Protein AF-A0A5B9DBB2-F1 (afdb_monomer)

Nearest PDB structures (foldseek):
  8r5s-assembly1_B  TM=2.580E-01  e=1.298E+00  unidentified
  8qah-assembly1_A  TM=2.477E-01  e=9.489E+00  synthetic construct

Organism: NCBI:txid2594042

Solvent-accessible surface area (backbone atoms only — not comparable to full-atom values): 16851 Å² total; per-residue (Å²): 109,70,65,61,52,50,50,52,51,53,53,53,50,48,51,51,50,50,54,49,49,52,50,55,48,53,51,49,51,51,52,50,51,51,55,54,51,55,55,67,68,40,93,81,56,64,90,74,71,50,67,62,62,57,51,52,52,48,53,48,53,51,53,53,51,48,38,65,73,68,65,52,65,70,76,62,54,51,54,64,51,48,55,47,56,49,52,55,55,48,58,72,64,38,80,48,81,89,50,39,64,64,53,53,52,51,53,50,53,52,52,52,52,52,51,52,50,54,52,49,50,53,54,46,52,65,72,38,67,91,45,73,65,34,58,54,48,50,41,50,51,43,45,52,52,24,51,50,42,44,52,52,43,52,53,51,48,52,52,52,53,52,54,28,71,78,31,74,75,48,40,71,40,47,52,46,28,47,51,11,49,50,45,40,31,52,49,52,36,56,47,49,43,52,51,43,52,49,51,51,44,67,73,71,43,90,66,72,85,51,67,65,58,54,53,51,52,53,50,52,54,44,51,53,52,54,47,44,50,53,13,51,50,28,33,49,54,18,51,52,55,57,66,68,53,71,76,68,80,72,65,60,83,72,54,69,78,72,60,75,72,74,80,69,74,84,65,79,81,71,77,42,62,37,92,86,76,64,44,81,37,61,83,87,52,65,44,38,93,84,78,64,52,69,56,83,127

InterPro domains:
  IPR059113 Putative zinc-ribbon domain 3 [PF13248] (263-286)

Structure (mmCIF, N/CA/C/O backbone):
data_AF-A0A5B9DBB2-F1
#
_entry.id   AF-A0A5B9DBB2-F1
#
loop_
_atom_site.group_PDB
_atom_site.id
_atom_site.type_symbol
_atom_site.label_atom_id
_atom_site.label_alt_id
_atom_site.label_comp_id
_atom_site.label_asym_id
_atom_site.label_entity_id
_atom_site.label_seq_id
_atom_site.pdbx_PDB_ins_code
_atom_site.Cartn_x
_atom_site.Cartn_y
_atom_site.Cartn_z
_atom_site.occupancy
_atom_site.B_iso_or_equiv
_atom_site.auth_seq_id
_atom_site.auth_comp_id
_atom_site.auth_asym_id
_atom_site.auth_atom_id
_atom_site.pdbx_PDB_model_num
ATOM 1 N N . MET A 1 1 ? 6.952 8.597 -37.633 1.00 82.56 1 MET A N 1
ATOM 2 C CA . MET A 1 1 ? 6.359 9.885 -37.183 1.00 82.56 1 MET A CA 1
ATOM 3 C C . MET A 1 1 ? 5.153 9.699 -36.257 1.00 82.56 1 MET A C 1
ATOM 5 O O . MET A 1 1 ? 5.164 10.276 -35.180 1.00 82.56 1 MET A O 1
ATOM 9 N N . ILE A 1 2 ? 4.134 8.896 -36.609 1.00 88.00 2 ILE A N 1
ATOM 10 C CA . ILE A 1 2 ? 2.956 8.684 -35.734 1.00 88.00 2 ILE A CA 1
ATOM 11 C C . ILE A 1 2 ? 3.342 8.031 -34.393 1.00 88.00 2 ILE A C 1
ATOM 13 O O . ILE A 1 2 ? 2.949 8.546 -33.349 1.00 88.00 2 ILE A O 1
ATOM 17 N N . LEU A 1 3 ? 4.151 6.962 -34.400 1.00 76.12 3 LEU A N 1
ATOM 18 C CA . LEU A 1 3 ? 4.578 6.303 -33.156 1.00 76.12 3 LEU A CA 1
ATOM 19 C C . LEU A 1 3 ? 5.442 7.203 -32.266 1.00 76.12 3 LEU A C 1
ATOM 21 O O . LEU A 1 3 ? 5.226 7.254 -31.061 1.00 76.12 3 LEU A O 1
ATOM 25 N N . GLN A 1 4 ? 6.350 7.981 -32.854 1.00 83.31 4 GLN A N 1
ATOM 26 C CA . GLN A 1 4 ? 7.162 8.950 -32.114 1.00 83.31 4 GLN A CA 1
ATOM 27 C C . GLN A 1 4 ? 6.299 10.008 -31.406 1.00 83.31 4 GLN A C 1
ATOM 29 O O . GLN A 1 4 ? 6.540 10.332 -30.245 1.00 83.31 4 GLN A O 1
ATOM 34 N N . ASN A 1 5 ? 5.248 10.504 -32.066 1.00 87.12 5 ASN A N 1
ATOM 35 C CA . ASN A 1 5 ? 4.297 11.419 -31.434 1.00 87.12 5 ASN A CA 1
ATOM 36 C C . ASN A 1 5 ? 3.512 10.729 -30.311 1.00 87.12 5 ASN A C 1
ATOM 38 O O . ASN A 1 5 ? 3.336 11.313 -29.244 1.00 87.12 5 ASN A O 1
ATOM 42 N N . LEU A 1 6 ? 3.080 9.481 -30.518 1.00 81.06 6 LEU A N 1
ATOM 43 C CA . LEU A 1 6 ? 2.386 8.698 -29.494 1.00 81.06 6 LEU A CA 1
ATOM 44 C C . LEU A 1 6 ? 3.272 8.463 -28.262 1.00 81.06 6 LEU A C 1
ATOM 46 O O . LEU A 1 6 ? 2.805 8.611 -27.136 1.00 81.06 6 LEU A O 1
ATOM 50 N N . TYR A 1 7 ? 4.556 8.171 -28.468 1.00 77.88 7 TYR A N 1
ATOM 51 C CA . TYR A 1 7 ? 5.547 8.024 -27.405 1.00 77.88 7 TYR A CA 1
ATOM 52 C C . TYR A 1 7 ? 5.685 9.303 -26.571 1.00 77.88 7 TYR A C 1
ATOM 54 O O . TYR A 1 7 ? 5.595 9.255 -25.343 1.00 77.88 7 TYR A O 1
ATOM 62 N N . ILE A 1 8 ? 5.846 10.458 -27.227 1.00 82.94 8 ILE A N 1
ATOM 63 C CA . ILE A 1 8 ? 5.948 11.752 -26.536 1.00 82.94 8 ILE A CA 1
ATOM 64 C C . ILE A 1 8 ? 4.678 12.008 -25.718 1.00 82.94 8 ILE A C 1
ATOM 66 O O . ILE A 1 8 ? 4.768 12.375 -24.547 1.00 82.94 8 ILE A O 1
ATOM 70 N N . ILE A 1 9 ? 3.501 11.751 -26.296 1.00 85.94 9 ILE A N 1
ATOM 71 C CA . ILE A 1 9 ? 2.215 11.907 -25.606 1.00 85.94 9 ILE A CA 1
ATOM 72 C C . ILE A 1 9 ? 2.138 10.997 -24.374 1.00 85.94 9 ILE A C 1
ATOM 74 O O . ILE A 1 9 ? 1.779 11.471 -23.299 1.00 85.94 9 ILE A O 1
ATOM 78 N N . MET A 1 10 ? 2.504 9.718 -24.495 1.00 76.69 10 MET A N 1
ATOM 79 C CA . MET A 1 10 ? 2.474 8.766 -23.379 1.00 76.69 10 MET A CA 1
ATOM 80 C C . MET A 1 10 ? 3.465 9.136 -22.273 1.00 76.69 10 MET A C 1
ATOM 82 O O . MET A 1 10 ? 3.131 9.028 -21.094 1.00 76.69 10 MET A O 1
ATOM 86 N N . SER A 1 11 ? 4.655 9.616 -22.635 1.00 77.62 11 SER A N 1
ATOM 87 C CA . SER A 1 11 ? 5.661 10.090 -21.681 1.00 77.62 11 SER A CA 1
ATOM 88 C C . SER A 1 11 ? 5.165 11.312 -20.897 1.00 77.62 11 SER A C 1
ATOM 90 O O . SER A 1 11 ? 5.182 11.312 -19.664 1.00 77.62 11 SER A O 1
ATOM 92 N N . VAL A 1 12 ? 4.622 12.315 -21.598 1.00 81.56 12 VAL A N 1
ATOM 93 C CA . VAL A 1 12 ? 4.035 13.515 -20.978 1.00 81.56 12 VAL A CA 1
ATOM 94 C C . VAL A 1 12 ? 2.834 13.153 -20.103 1.00 81.56 12 VAL A C 1
ATOM 96 O O . VAL A 1 12 ? 2.709 13.662 -18.990 1.00 81.56 12 VAL A O 1
ATOM 99 N N . LEU A 1 13 ? 1.969 12.247 -20.564 1.00 82.19 13 LEU A N 1
ATOM 100 C CA . LEU A 1 13 ? 0.811 11.783 -19.803 1.00 82.19 13 LEU A CA 1
ATOM 101 C C . LEU A 1 13 ? 1.235 11.046 -18.527 1.00 82.19 13 LEU A C 1
ATOM 103 O O . LEU A 1 13 ? 0.671 11.290 -17.462 1.00 82.19 13 LEU A O 1
ATOM 107 N N . ASN A 1 14 ? 2.248 10.183 -18.611 1.00 75.19 14 ASN A N 1
ATOM 108 C CA . ASN A 1 14 ? 2.795 9.482 -17.454 1.00 75.19 14 ASN A CA 1
ATOM 109 C C . ASN A 1 14 ? 3.375 10.466 -16.426 1.00 75.19 14 ASN A C 1
ATOM 111 O O . ASN A 1 14 ? 3.066 10.363 -15.239 1.00 75.19 14 ASN A O 1
ATOM 115 N N . LEU A 1 15 ? 4.137 11.469 -16.877 1.00 78.38 15 LEU A N 1
ATOM 116 C CA . LEU A 1 15 ? 4.652 12.530 -16.010 1.00 78.38 15 LEU A CA 1
ATOM 117 C C . LEU A 1 15 ? 3.515 13.323 -15.345 1.00 78.38 15 LEU A C 1
ATOM 119 O O . LEU A 1 15 ? 3.540 13.553 -14.136 1.00 78.38 15 LEU A O 1
ATOM 123 N N . ALA A 1 16 ? 2.485 13.701 -16.105 1.00 78.44 16 ALA A N 1
ATOM 124 C CA . ALA A 1 16 ? 1.327 14.417 -15.574 1.00 78.44 16 ALA A CA 1
ATOM 125 C C . ALA A 1 16 ? 0.586 13.600 -14.500 1.00 78.44 16 ALA A C 1
ATOM 127 O O . ALA A 1 16 ? 0.198 14.139 -13.463 1.00 78.44 16 ALA A O 1
ATOM 128 N N . ILE A 1 17 ? 0.435 12.289 -14.710 1.00 75.75 17 ILE A N 1
ATOM 129 C CA . ILE A 1 17 ? -0.175 11.366 -13.744 1.00 75.75 17 ILE A CA 1
ATOM 130 C C . ILE A 1 17 ? 0.674 11.244 -12.478 1.00 75.75 17 ILE A C 1
ATOM 132 O O . ILE A 1 17 ? 0.121 11.231 -11.379 1.00 75.75 17 ILE A O 1
ATOM 136 N N . GLN A 1 18 ? 2.000 11.192 -12.606 1.00 74.19 18 GLN A N 1
ATOM 137 C CA . GLN A 1 18 ? 2.906 11.183 -11.455 1.00 74.19 18 GLN A CA 1
ATOM 138 C C . GLN A 1 18 ? 2.782 12.468 -10.633 1.00 74.19 18 GLN A C 1
ATOM 140 O O . GLN A 1 18 ? 2.600 12.399 -9.418 1.00 74.19 18 GLN A O 1
ATOM 145 N N . ILE A 1 19 ? 2.792 13.631 -11.290 1.00 77.75 19 ILE A N 1
ATOM 146 C CA . ILE A 1 19 ? 2.599 14.931 -10.631 1.00 77.75 19 ILE A CA 1
ATOM 147 C C . ILE A 1 19 ? 1.243 14.973 -9.917 1.00 77.75 19 ILE A C 1
ATOM 149 O O . ILE A 1 19 ? 1.164 15.383 -8.758 1.00 77.75 19 ILE A O 1
ATOM 153 N N . LEU A 1 20 ? 0.177 14.500 -10.567 1.00 80.19 20 LEU A N 1
ATOM 154 C CA . LEU A 1 20 ? -1.150 14.431 -9.961 1.00 80.19 20 LEU A CA 1
ATOM 155 C C . LEU A 1 20 ? -1.173 13.496 -8.745 1.00 80.19 20 LEU A C 1
ATOM 157 O O . LEU A 1 20 ? -1.744 13.854 -7.717 1.00 80.19 20 LEU A O 1
ATOM 161 N N . ALA A 1 21 ? -0.541 12.324 -8.828 1.00 75.31 21 ALA A N 1
ATOM 162 C CA . ALA A 1 21 ? -0.452 11.386 -7.714 1.00 75.31 21 ALA A CA 1
ATOM 163 C C . ALA A 1 21 ? 0.280 12.006 -6.514 1.00 75.31 21 ALA A C 1
ATOM 165 O O . ALA A 1 21 ? -0.210 11.901 -5.389 1.00 75.31 21 ALA A O 1
ATOM 166 N N . ILE A 1 22 ? 1.395 12.709 -6.754 1.00 76.06 22 ILE A N 1
ATOM 167 C CA . ILE A 1 22 ? 2.138 13.459 -5.727 1.00 76.06 22 ILE A CA 1
ATOM 168 C C . ILE A 1 22 ? 1.249 14.522 -5.091 1.00 76.06 22 ILE A C 1
ATOM 170 O O . ILE A 1 22 ? 1.205 14.639 -3.868 1.00 76.06 22 ILE A O 1
ATOM 174 N N . LEU A 1 23 ? 0.518 15.282 -5.905 1.00 81.38 23 LEU A N 1
ATOM 175 C CA . LEU A 1 23 ? -0.348 16.348 -5.422 1.00 81.38 23 LEU A CA 1
ATOM 176 C C . LEU A 1 23 ? -1.493 15.800 -4.561 1.00 81.38 23 LEU A C 1
ATOM 178 O O . LEU A 1 23 ? -1.715 16.284 -3.454 1.00 81.38 23 LEU A O 1
ATOM 182 N N . VAL A 1 24 ? -2.195 14.767 -5.039 1.00 78.38 24 VAL A N 1
ATOM 183 C CA . VAL A 1 24 ? -3.288 14.103 -4.306 1.00 78.38 24 VAL A CA 1
ATOM 184 C C . VAL A 1 24 ? -2.787 13.581 -2.968 1.00 78.38 24 VAL A C 1
ATOM 186 O O . VAL A 1 24 ? -3.418 13.777 -1.931 1.00 78.38 24 VAL A O 1
ATOM 189 N N . LEU A 1 25 ? -1.627 12.943 -2.983 1.00 75.88 25 LEU A N 1
ATOM 190 C CA . LEU A 1 25 ? -0.986 12.417 -1.798 1.00 75.88 25 LEU A CA 1
ATOM 191 C C . LEU A 1 25 ? -0.608 13.520 -0.808 1.00 75.88 25 LEU A C 1
ATOM 193 O O . LEU A 1 25 ? -0.927 13.413 0.373 1.00 75.88 25 LEU A O 1
ATOM 197 N N . PHE A 1 26 ? 0.031 14.588 -1.282 1.00 78.12 26 PHE A N 1
ATOM 198 C CA . PHE A 1 26 ? 0.398 15.744 -0.470 1.00 78.12 26 PHE A CA 1
ATOM 199 C C . PHE A 1 26 ? -0.831 16.376 0.194 1.00 78.12 26 PHE A C 1
ATOM 201 O O . PHE A 1 26 ? -0.830 16.626 1.400 1.00 78.12 26 PHE A O 1
ATOM 208 N N . ILE A 1 27 ? -1.923 16.534 -0.559 1.00 82.00 27 ILE A N 1
ATOM 209 C CA . ILE A 1 27 ? -3.210 17.001 -0.032 1.00 82.00 27 ILE A CA 1
ATOM 210 C C . ILE A 1 27 ? -3.735 16.041 1.042 1.00 82.00 27 ILE A C 1
ATOM 212 O O . ILE A 1 27 ? -4.142 16.492 2.112 1.00 82.00 27 ILE A O 1
ATOM 216 N N . LEU A 1 28 ? -3.698 14.724 0.805 1.00 78.75 28 LEU A N 1
ATOM 217 C CA . LEU A 1 28 ? -4.128 13.726 1.789 1.00 78.75 28 LEU A CA 1
ATOM 218 C C . LEU A 1 28 ? -3.317 13.812 3.083 1.00 78.75 28 LEU A C 1
ATOM 220 O O . LEU A 1 28 ? -3.897 13.742 4.162 1.00 78.75 28 LEU A O 1
ATOM 224 N N . ILE A 1 29 ? -2.003 14.001 2.990 1.00 76.12 29 ILE A N 1
ATOM 225 C CA . ILE A 1 29 ? -1.112 14.147 4.147 1.00 76.12 29 ILE A CA 1
ATOM 226 C C . ILE A 1 29 ? -1.461 15.399 4.944 1.00 76.12 29 ILE A C 1
ATOM 228 O O . ILE A 1 29 ? -1.578 15.325 6.166 1.00 76.12 29 ILE A O 1
ATOM 232 N N . ILE A 1 30 ? -1.661 16.533 4.266 1.00 79.00 30 ILE A N 1
ATOM 233 C CA . ILE A 1 30 ? -2.059 17.788 4.912 1.00 79.00 30 ILE A CA 1
ATOM 234 C C . ILE A 1 30 ? -3.402 17.615 5.616 1.00 79.00 30 ILE A C 1
ATOM 236 O O . ILE A 1 30 ? -3.512 17.932 6.799 1.00 79.00 30 ILE A O 1
ATOM 240 N N . LEU A 1 31 ? -4.409 17.074 4.925 1.00 81.69 31 LEU A N 1
ATOM 241 C CA . LEU A 1 31 ? -5.730 16.826 5.504 1.00 81.69 31 LEU A CA 1
ATOM 242 C C . LEU A 1 31 ? -5.628 15.927 6.737 1.00 81.69 31 LEU A C 1
ATOM 244 O O . LEU A 1 31 ? -6.225 16.213 7.773 1.00 81.69 31 LEU A O 1
ATOM 248 N N . LEU A 1 32 ? -4.826 14.870 6.651 1.00 74.75 32 LEU A N 1
ATOM 249 C CA . LEU A 1 32 ? -4.640 13.933 7.746 1.00 74.75 32 LEU A CA 1
ATOM 250 C C . LEU A 1 32 ? -3.902 14.577 8.927 1.00 74.75 32 LEU A C 1
ATOM 252 O O . LEU A 1 32 ? -4.292 14.368 10.077 1.00 74.75 32 LEU A O 1
ATOM 256 N N . GLY A 1 33 ? -2.904 15.420 8.659 1.00 75.56 33 GLY A N 1
ATOM 257 C CA . GLY A 1 33 ? -2.221 16.240 9.658 1.00 7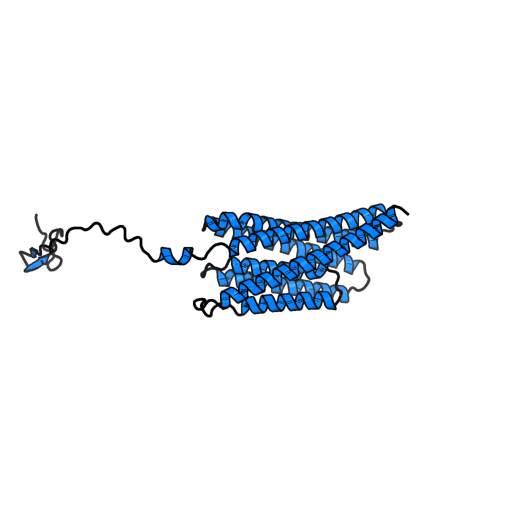5.56 33 GLY A CA 1
ATOM 258 C C . GLY A 1 33 ? -3.164 17.225 10.353 1.00 75.56 33 GLY A C 1
ATOM 259 O O . GLY A 1 33 ? -3.173 17.292 11.581 1.00 75.56 33 GLY A O 1
ATOM 260 N N . ILE A 1 34 ? -4.018 17.925 9.598 1.00 78.81 34 ILE A N 1
ATOM 261 C CA . ILE A 1 34 ? -5.023 18.857 10.136 1.00 78.81 34 ILE A CA 1
ATOM 262 C C . ILE A 1 34 ? -6.011 18.119 11.040 1.00 78.81 34 ILE A C 1
ATOM 264 O O . ILE A 1 34 ? -6.228 18.545 12.173 1.00 78.81 34 ILE A O 1
ATOM 268 N N . VAL A 1 35 ? -6.571 16.993 10.588 1.00 75.44 35 VAL A N 1
ATOM 269 C CA . VAL A 1 35 ? -7.515 16.199 11.396 1.00 75.44 35 VAL A CA 1
ATOM 270 C C . VAL A 1 35 ? -6.850 15.688 12.677 1.00 75.44 35 VAL A C 1
ATOM 272 O O . VAL A 1 35 ? -7.451 15.696 13.753 1.00 75.44 35 VAL A O 1
ATOM 275 N N . THR A 1 36 ? -5.588 15.272 12.577 1.00 70.38 36 THR A N 1
ATOM 276 C CA . THR A 1 36 ? -4.793 14.811 13.722 1.00 70.38 36 THR A CA 1
ATOM 277 C C . THR A 1 36 ? -4.558 15.940 14.731 1.00 70.38 36 THR A C 1
ATOM 279 O O . THR A 1 36 ? -4.723 15.740 15.935 1.00 70.38 36 THR A O 1
ATOM 282 N N . LEU A 1 37 ? -4.233 17.145 14.254 1.00 74.69 37 LEU A N 1
ATOM 283 C CA . LEU A 1 37 ? -4.054 18.335 15.088 1.00 74.69 37 LEU A CA 1
ATOM 284 C C . LEU A 1 37 ? -5.364 18.793 15.737 1.00 74.69 37 LEU A C 1
ATOM 286 O O . LEU A 1 37 ? -5.367 19.112 16.925 1.00 74.69 37 LEU A O 1
ATOM 290 N N . GLN A 1 38 ? -6.477 18.774 15.000 1.00 78.69 38 GLN A N 1
ATOM 291 C CA . GLN A 1 38 ? -7.795 19.137 15.527 1.00 78.69 38 GLN A CA 1
ATOM 292 C C . GLN A 1 38 ? -8.200 18.247 16.706 1.00 78.69 38 GLN A C 1
ATOM 294 O O . GLN A 1 38 ? -8.625 18.764 17.735 1.00 78.69 38 GLN A O 1
ATOM 299 N N . LYS A 1 39 ? -7.977 16.928 16.619 1.00 68.50 39 LYS A N 1
ATOM 300 C CA . LYS A 1 39 ? -8.247 16.009 17.741 1.00 68.50 39 LYS A CA 1
ATOM 301 C C . LYS A 1 39 ? -7.411 16.310 18.984 1.00 68.50 39 LYS A C 1
ATOM 303 O O . LYS A 1 39 ? -7.886 16.126 20.099 1.00 68.50 39 LYS A O 1
ATOM 308 N N . LYS A 1 40 ? -6.174 16.784 18.814 1.00 69.69 40 LYS A N 1
ATOM 309 C CA . LYS A 1 40 ? -5.299 17.153 19.937 1.00 69.69 40 LYS A CA 1
ATOM 310 C C . LYS A 1 40 ? -5.770 18.419 20.664 1.00 69.69 40 LYS A C 1
ATOM 312 O O . LYS A 1 40 ? -5.451 18.586 21.837 1.00 69.69 40 LYS A O 1
ATOM 317 N N . LEU A 1 41 ? -6.510 19.296 19.984 1.00 74.19 41 LEU A N 1
ATOM 318 C CA . LEU A 1 41 ? -7.049 20.531 20.560 1.00 74.19 41 LEU A CA 1
ATOM 319 C C . LEU A 1 41 ? -8.311 20.300 21.408 1.00 74.19 41 LEU A C 1
ATOM 321 O O . LEU A 1 41 ? -8.733 21.212 22.117 1.00 74.19 41 LEU A O 1
ATOM 325 N N . GLU A 1 42 ? -8.906 19.103 21.385 1.00 76.88 42 GLU A N 1
ATOM 326 C CA . GLU A 1 42 ? -10.045 18.795 22.248 1.00 76.88 42 GLU A CA 1
ATOM 327 C C . GLU A 1 42 ? -9.598 18.658 23.720 1.00 76.88 42 GLU A C 1
ATOM 329 O O . GLU A 1 42 ? -8.767 17.801 24.037 1.00 76.88 42 GLU A O 1
ATOM 334 N N . PRO A 1 43 ? -10.177 19.437 24.657 1.00 71.94 43 PRO A N 1
ATOM 335 C CA . PRO A 1 43 ? -9.692 19.558 26.040 1.00 71.94 43 PRO A CA 1
ATOM 336 C C . PRO A 1 43 ? -9.788 18.267 26.871 1.00 71.94 43 PRO A C 1
ATOM 338 O O . PRO A 1 43 ? -9.197 18.180 27.944 1.00 71.94 43 PRO A O 1
ATOM 341 N N . ASN A 1 44 ? -10.503 17.253 26.377 1.00 66.94 44 ASN A N 1
ATOM 342 C CA . ASN A 1 44 ? -10.668 15.952 27.030 1.00 66.94 44 ASN A CA 1
ATOM 343 C C . ASN A 1 44 ? -9.821 14.833 26.403 1.00 66.94 44 ASN A C 1
ATOM 345 O O . ASN A 1 44 ? -9.892 13.688 26.857 1.00 66.94 44 ASN A O 1
ATOM 349 N N . CYS A 1 45 ? -9.036 15.119 25.362 1.00 59.56 45 CYS A N 1
ATOM 350 C CA . CYS A 1 45 ? -8.195 14.108 24.742 1.00 59.56 45 CYS A CA 1
ATOM 351 C C . CYS A 1 45 ? -6.947 13.893 25.616 1.00 59.56 45 CYS A C 1
ATOM 353 O O . CYS A 1 45 ? -6.093 14.767 25.752 1.00 59.56 45 CYS A O 1
ATOM 355 N N . SER A 1 46 ? -6.869 12.730 26.272 1.00 53.94 46 SER A N 1
ATOM 356 C CA . SER A 1 46 ? -5.777 12.356 27.181 1.00 53.94 46 SER A CA 1
ATOM 357 C C . SER A 1 46 ? -4.395 12.566 26.548 1.00 53.94 46 SER A C 1
ATOM 359 O O . SER A 1 46 ? -4.216 12.277 25.364 1.00 53.94 46 SER A O 1
ATOM 361 N N . LYS A 1 47 ? -3.410 12.963 27.369 1.00 56.94 47 LYS A N 1
ATOM 362 C CA . LYS A 1 47 ? -1.992 13.227 27.025 1.00 56.94 47 LYS A CA 1
ATOM 363 C C . LYS A 1 47 ? -1.259 12.107 26.257 1.00 56.94 47 LYS A C 1
ATOM 365 O O . LYS A 1 47 ? -0.149 12.329 25.788 1.00 56.94 47 LYS A O 1
ATOM 370 N N . ASP A 1 48 ? -1.882 10.947 26.077 1.00 56.81 48 ASP A N 1
ATOM 371 C CA . ASP A 1 48 ? -1.325 9.770 25.404 1.00 56.81 48 ASP A CA 1
ATOM 372 C C . ASP A 1 48 ? -1.482 9.791 23.875 1.00 56.81 48 ASP A C 1
ATOM 374 O O . ASP A 1 48 ? -1.220 8.777 23.213 1.00 56.81 48 ASP A O 1
ATOM 378 N N . PHE A 1 49 ? -1.919 10.916 23.291 1.00 57.81 49 PHE A N 1
ATOM 379 C CA . PHE A 1 49 ? -1.817 11.103 21.846 1.00 57.81 49 PHE A CA 1
ATOM 380 C C . PHE A 1 49 ? -0.334 11.067 21.472 1.00 57.81 49 PHE A C 1
ATOM 382 O O . PHE A 1 49 ? 0.436 11.978 21.781 1.00 57.81 49 PHE A O 1
ATOM 389 N N . SER A 1 50 ? 0.079 9.925 20.928 1.00 63.06 50 SER A N 1
ATOM 390 C CA . SER A 1 50 ? 1.462 9.494 20.996 1.00 63.06 50 SER A CA 1
ATOM 391 C C . SER A 1 50 ? 2.323 10.371 20.108 1.00 63.06 50 SER A C 1
ATOM 393 O O . SER A 1 50 ? 2.059 10.503 18.919 1.00 63.06 50 SER A O 1
ATOM 395 N N . ILE A 1 51 ? 3.408 10.887 20.682 1.00 71.00 51 ILE A N 1
ATOM 396 C CA . ILE A 1 51 ? 4.580 11.439 19.985 1.00 71.00 51 ILE A CA 1
ATOM 397 C C . ILE A 1 51 ? 4.901 10.646 18.698 1.00 71.00 51 ILE A C 1
ATOM 399 O O . ILE A 1 51 ? 5.288 11.227 17.691 1.00 71.00 51 ILE A O 1
ATOM 403 N N . PHE A 1 52 ? 4.632 9.339 18.704 1.00 65.75 52 PHE A N 1
ATOM 404 C CA . PHE A 1 52 ? 4.653 8.437 17.556 1.00 65.75 52 PHE A CA 1
ATOM 405 C C . PHE A 1 52 ? 3.944 8.943 16.283 1.00 65.75 52 PHE A C 1
ATOM 407 O O . PHE A 1 52 ? 4.552 8.900 15.219 1.00 65.75 52 PHE A O 1
ATOM 414 N N . SER A 1 53 ? 2.710 9.461 16.351 1.00 69.12 53 SER A N 1
ATOM 415 C CA . SER A 1 53 ? 1.983 9.929 15.155 1.00 69.12 53 SER A CA 1
ATOM 416 C C . SER A 1 53 ? 2.668 11.149 14.538 1.00 69.12 53 SER A C 1
ATOM 418 O O . SER A 1 53 ? 2.743 11.286 13.320 1.00 69.12 53 SER A O 1
ATOM 420 N N . ILE A 1 54 ? 3.207 12.025 15.394 1.00 72.12 54 ILE A N 1
ATOM 421 C CA . ILE A 1 54 ? 3.947 13.222 14.980 1.00 72.12 54 ILE A CA 1
ATOM 422 C C . ILE A 1 54 ? 5.283 12.822 14.352 1.00 72.12 54 ILE A C 1
ATOM 424 O O . ILE A 1 54 ? 5.626 13.344 13.296 1.00 72.12 54 ILE A O 1
ATOM 428 N N . ILE A 1 55 ? 6.009 11.876 14.958 1.00 75.62 55 ILE A N 1
ATOM 429 C CA . ILE A 1 55 ? 7.259 11.341 14.399 1.00 75.62 55 ILE A CA 1
ATOM 430 C C . ILE A 1 55 ? 6.997 10.705 13.034 1.00 75.62 55 ILE A C 1
ATOM 432 O O . ILE A 1 55 ? 7.706 11.019 12.085 1.00 75.62 55 ILE A O 1
ATOM 436 N N . ASN A 1 56 ? 5.956 9.878 12.900 1.00 69.81 56 ASN A N 1
ATOM 437 C CA . ASN A 1 56 ? 5.609 9.273 11.616 1.00 69.81 56 ASN A CA 1
ATOM 438 C C . ASN A 1 56 ? 5.281 10.341 10.572 1.00 69.81 56 ASN A C 1
ATOM 440 O O . ASN A 1 56 ? 5.823 10.292 9.475 1.00 69.81 56 ASN A O 1
ATOM 444 N N . LEU A 1 57 ? 4.461 11.340 10.906 1.00 71.75 57 LEU A N 1
ATOM 445 C CA . LEU A 1 57 ? 4.141 12.430 9.982 1.00 71.75 57 LEU A CA 1
ATOM 446 C C . LEU A 1 57 ? 5.390 13.238 9.584 1.00 71.75 57 LEU A C 1
ATOM 448 O O . LEU A 1 57 ? 5.544 13.594 8.418 1.00 71.75 57 LEU A O 1
ATOM 452 N N . ALA A 1 58 ? 6.308 13.487 10.520 1.00 75.81 58 ALA A N 1
ATOM 453 C CA . ALA A 1 58 ? 7.572 14.162 10.239 1.00 75.81 58 ALA A CA 1
ATOM 454 C C . ALA A 1 58 ? 8.479 13.320 9.326 1.00 75.81 58 ALA A C 1
ATOM 456 O O . ALA A 1 58 ? 8.984 13.833 8.330 1.00 75.81 58 ALA A O 1
ATOM 457 N N . CYS A 1 59 ? 8.624 12.020 9.601 1.00 71.75 59 CYS A N 1
ATOM 458 C CA . CYS A 1 59 ? 9.326 11.085 8.722 1.00 71.75 59 CYS A CA 1
ATOM 459 C C . CYS A 1 59 ? 8.694 11.036 7.326 1.00 71.75 59 CYS A C 1
ATOM 461 O O . CYS A 1 59 ? 9.431 10.943 6.341 1.00 71.75 59 CYS A O 1
ATOM 463 N N . LEU A 1 60 ? 7.361 11.155 7.222 1.00 71.25 60 LEU A N 1
ATOM 464 C CA . LEU A 1 60 ? 6.671 11.263 5.936 1.00 71.25 60 LEU A CA 1
ATOM 465 C C . LEU A 1 60 ? 7.182 12.463 5.159 1.00 71.25 60 LEU A C 1
ATOM 467 O O . LEU A 1 60 ? 7.590 12.338 4.008 1.00 71.25 60 LEU A O 1
ATOM 471 N N . MET A 1 61 ? 7.122 13.625 5.805 1.00 73.62 61 MET A N 1
ATOM 472 C CA . MET A 1 61 ? 7.447 14.887 5.171 1.00 73.62 61 MET A CA 1
ATOM 473 C C . MET A 1 61 ? 8.903 14.909 4.733 1.00 73.62 61 MET A C 1
ATOM 475 O O . MET A 1 61 ? 9.185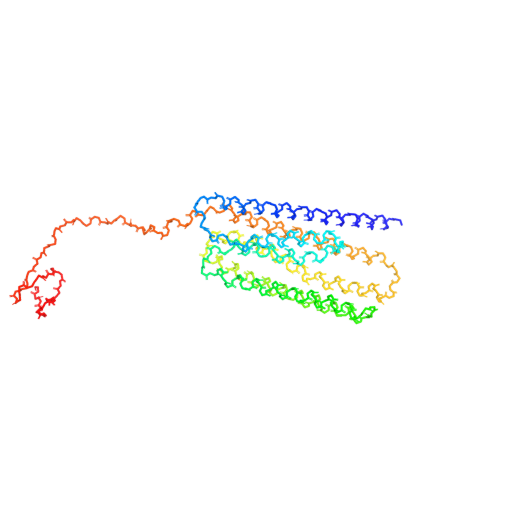 15.289 3.603 1.00 73.62 61 MET A O 1
ATOM 479 N N . ILE A 1 62 ? 9.810 14.420 5.581 1.00 75.94 62 ILE A N 1
ATOM 480 C CA . ILE A 1 62 ? 11.233 14.297 5.261 1.00 75.94 62 ILE A CA 1
ATOM 481 C C . ILE A 1 62 ? 11.440 13.357 4.070 1.00 75.94 62 ILE A C 1
ATOM 483 O O . ILE A 1 62 ? 12.153 13.717 3.142 1.00 75.94 62 ILE A O 1
ATOM 487 N N . SER A 1 63 ? 10.784 12.193 4.045 1.00 69.75 63 SER A N 1
ATOM 488 C CA . SER A 1 63 ? 10.908 11.245 2.926 1.00 69.75 63 SER A CA 1
ATOM 489 C C . SER A 1 63 ? 10.386 11.838 1.614 1.00 69.75 63 SER A C 1
ATOM 491 O O . SER A 1 63 ? 10.994 11.640 0.564 1.00 69.75 63 SER A O 1
ATOM 493 N N . LEU A 1 64 ? 9.285 12.599 1.673 1.00 69.75 64 LEU A N 1
ATOM 494 C CA . LEU A 1 64 ? 8.734 13.315 0.520 1.00 69.75 64 LEU A CA 1
ATOM 495 C C . LEU A 1 64 ? 9.708 14.369 -0.004 1.00 69.75 64 LEU A C 1
ATOM 497 O O . LEU A 1 64 ? 9.971 14.433 -1.200 1.00 69.75 64 LEU A O 1
ATOM 501 N N . ILE A 1 65 ? 10.264 15.164 0.908 1.00 73.31 65 ILE A N 1
ATOM 502 C CA . ILE A 1 65 ? 11.240 16.207 0.602 1.00 73.31 65 ILE A CA 1
ATOM 503 C C . ILE A 1 65 ? 12.487 15.581 -0.029 1.00 73.31 65 ILE A C 1
ATOM 505 O O . ILE A 1 65 ? 12.871 15.983 -1.121 1.00 73.31 65 ILE A O 1
ATOM 509 N N . ILE A 1 66 ? 13.078 14.557 0.594 1.00 71.06 66 ILE A N 1
ATOM 510 C CA . ILE A 1 66 ? 14.270 13.873 0.069 1.00 71.06 66 ILE A CA 1
ATOM 511 C C . ILE A 1 66 ? 14.010 13.334 -1.339 1.00 71.06 66 ILE A C 1
ATOM 513 O O . ILE A 1 66 ? 14.817 13.572 -2.233 1.00 71.06 66 ILE A O 1
ATOM 517 N N . GLY A 1 67 ? 12.879 12.662 -1.566 1.00 66.50 67 GLY A N 1
ATOM 518 C CA . GLY A 1 67 ? 12.569 12.120 -2.887 1.00 66.50 67 GLY A CA 1
ATOM 519 C C . GLY A 1 67 ? 12.416 13.196 -3.969 1.00 66.50 67 GLY A C 1
ATOM 520 O O . GLY A 1 67 ? 12.894 13.003 -5.083 1.00 66.50 67 GLY A O 1
ATOM 521 N N . ILE A 1 68 ? 11.847 14.360 -3.630 1.00 68.50 68 ILE A N 1
ATOM 522 C CA . ILE A 1 68 ? 11.777 15.519 -4.536 1.00 68.50 68 ILE A CA 1
ATOM 523 C C . ILE A 1 68 ? 13.179 16.081 -4.826 1.00 68.50 68 ILE A C 1
ATOM 525 O O . ILE A 1 68 ? 13.491 16.385 -5.974 1.00 68.50 68 ILE A O 1
ATOM 529 N N . PHE A 1 69 ? 14.028 16.226 -3.804 1.00 68.94 69 PHE A N 1
ATOM 530 C CA . PHE A 1 69 ? 15.339 16.874 -3.937 1.00 68.94 69 PHE A CA 1
ATOM 531 C C . PHE A 1 69 ? 16.398 16.008 -4.622 1.00 68.94 69 PHE A C 1
ATOM 533 O O . PHE A 1 69 ? 17.237 16.540 -5.343 1.00 68.94 69 PHE A O 1
ATOM 540 N N . VAL A 1 70 ? 16.379 14.692 -4.408 1.00 68.94 70 VAL A N 1
ATOM 541 C CA . VAL A 1 70 ? 17.395 13.783 -4.967 1.00 68.94 70 VAL A CA 1
ATOM 542 C C . VAL A 1 70 ? 17.050 13.375 -6.409 1.00 68.94 70 VAL A C 1
ATOM 544 O O . VAL A 1 70 ? 17.830 12.690 -7.061 1.00 68.94 70 VAL A O 1
ATOM 547 N N . ASN A 1 71 ? 15.910 13.834 -6.945 1.00 61.00 71 ASN A N 1
ATOM 548 C CA . ASN A 1 71 ? 15.430 13.483 -8.286 1.00 61.00 71 ASN A CA 1
ATOM 549 C C . ASN A 1 71 ? 15.397 11.958 -8.506 1.00 61.00 71 ASN A C 1
ATOM 551 O O . ASN A 1 71 ? 15.590 11.462 -9.617 1.00 61.00 71 ASN A O 1
ATOM 555 N N . ILE A 1 72 ? 15.197 11.212 -7.413 1.00 59.50 72 ILE A N 1
ATOM 556 C CA . ILE A 1 72 ? 15.103 9.760 -7.451 1.00 59.50 72 ILE A CA 1
ATOM 557 C C . ILE A 1 72 ? 13.832 9.446 -8.237 1.00 59.50 72 ILE A C 1
ATOM 559 O O . ILE A 1 72 ? 12.778 10.022 -7.934 1.00 59.50 72 ILE A O 1
ATOM 563 N N . PRO A 1 73 ? 13.891 8.556 -9.242 1.00 57.00 73 PRO A N 1
ATOM 564 C CA . PRO A 1 73 ? 12.709 8.166 -9.983 1.00 57.00 73 PRO A CA 1
ATOM 565 C C . PRO A 1 73 ? 11.607 7.753 -9.004 1.00 57.00 73 PRO A C 1
ATOM 567 O O . PRO A 1 73 ? 11.811 6.951 -8.094 1.00 57.00 73 PRO A O 1
ATOM 570 N N . PHE A 1 74 ? 10.410 8.306 -9.216 1.00 53.97 74 PHE A N 1
ATOM 571 C CA . PHE A 1 74 ? 9.210 8.165 -8.379 1.00 53.97 74 PHE A CA 1
ATOM 572 C C . PHE A 1 74 ? 8.877 6.714 -7.958 1.00 53.97 74 PHE A C 1
ATOM 574 O O . PHE A 1 74 ? 8.155 6.465 -6.991 1.00 53.97 74 PHE A O 1
ATOM 581 N N . VAL A 1 75 ? 9.434 5.745 -8.686 1.00 54.47 75 VAL A N 1
ATOM 582 C CA . VAL A 1 75 ? 9.400 4.311 -8.410 1.00 54.47 75 VAL A CA 1
ATOM 583 C C . VAL A 1 75 ? 9.852 3.974 -6.982 1.00 54.47 75 VAL A C 1
ATOM 585 O O . VAL A 1 75 ? 9.186 3.159 -6.344 1.00 54.47 75 VAL A O 1
ATOM 588 N N . GLU A 1 76 ? 10.885 4.626 -6.442 1.00 56.69 76 GLU A N 1
ATOM 589 C CA . GLU A 1 76 ? 11.422 4.306 -5.106 1.00 56.69 76 GLU A CA 1
ATOM 590 C C . GLU A 1 76 ? 10.656 4.997 -3.964 1.00 56.69 76 GLU A C 1
ATOM 592 O O . GLU A 1 76 ? 10.420 4.388 -2.915 1.00 56.69 76 GLU A O 1
ATOM 597 N N . MET A 1 77 ? 10.148 6.220 -4.181 1.00 56.59 77 MET A N 1
ATOM 598 C CA . MET A 1 77 ? 9.314 6.936 -3.195 1.00 56.59 77 MET A CA 1
ATOM 599 C C . MET A 1 77 ? 8.038 6.169 -2.822 1.00 56.59 77 MET A C 1
ATOM 601 O O . MET A 1 77 ? 7.538 6.290 -1.700 1.00 56.59 77 MET A O 1
ATOM 605 N N . ASN A 1 78 ? 7.525 5.338 -3.734 1.00 61.62 78 ASN A N 1
ATOM 606 C CA . ASN A 1 78 ? 6.351 4.504 -3.489 1.00 61.62 78 ASN A CA 1
ATOM 607 C C . ASN A 1 78 ? 6.546 3.504 -2.344 1.00 61.62 78 ASN A C 1
ATOM 609 O O . ASN A 1 78 ? 5.560 3.093 -1.736 1.00 61.62 78 ASN A O 1
ATOM 613 N N . ASN A 1 79 ? 7.775 3.091 -2.020 1.00 65.62 79 ASN A N 1
ATOM 614 C CA . ASN A 1 79 ? 8.012 2.137 -0.936 1.00 65.62 79 ASN A CA 1
ATOM 615 C C . ASN A 1 79 ? 7.764 2.779 0.426 1.00 65.62 79 ASN A C 1
ATOM 617 O O . ASN A 1 79 ? 6.909 2.316 1.183 1.00 65.62 79 ASN A O 1
ATOM 621 N N . THR A 1 80 ? 8.453 3.880 0.697 1.00 64.31 80 THR A N 1
ATOM 622 C CA . THR A 1 80 ? 8.394 4.606 1.969 1.00 64.31 80 THR A CA 1
ATOM 623 C C . THR A 1 80 ? 7.004 5.177 2.215 1.00 64.31 80 THR A C 1
ATOM 625 O O . THR A 1 80 ? 6.449 5.057 3.308 1.00 64.31 80 THR A O 1
ATOM 628 N N . LEU A 1 81 ? 6.396 5.723 1.164 1.00 64.88 81 LEU A N 1
ATOM 629 C CA . LEU A 1 81 ? 5.052 6.266 1.218 1.00 64.88 81 LEU A CA 1
ATOM 630 C C . LEU A 1 81 ? 3.998 5.197 1.512 1.00 64.88 81 LEU A C 1
ATOM 632 O O . LEU A 1 81 ? 3.084 5.423 2.305 1.00 64.88 81 LEU A O 1
ATOM 636 N N . PHE A 1 82 ? 4.145 4.022 0.898 1.00 65.06 82 PHE A N 1
ATOM 637 C CA . PHE A 1 82 ? 3.249 2.898 1.111 1.00 65.06 82 PHE A CA 1
ATOM 638 C C . PHE A 1 82 ? 3.296 2.418 2.563 1.00 65.06 82 PHE A C 1
ATOM 640 O O . PHE A 1 82 ? 2.246 2.298 3.194 1.00 65.06 82 PHE A O 1
ATOM 647 N N . TYR A 1 83 ? 4.496 2.214 3.119 1.00 66.12 83 TYR A N 1
ATOM 648 C CA . TYR A 1 83 ? 4.651 1.838 4.527 1.00 66.12 83 TYR A CA 1
ATOM 649 C C . TYR A 1 83 ? 4.008 2.848 5.456 1.00 66.12 83 TYR A C 1
ATOM 651 O O . TYR A 1 83 ? 3.377 2.469 6.438 1.00 66.12 83 TYR A O 1
ATOM 659 N N . LEU A 1 84 ? 4.107 4.129 5.128 1.00 64.88 84 LEU A N 1
ATOM 660 C CA . LEU A 1 84 ? 3.590 5.149 6.008 1.00 64.88 84 LEU A CA 1
ATOM 661 C C . LEU A 1 84 ? 2.075 5.332 5.930 1.00 64.88 84 LEU A C 1
ATOM 663 O O . LEU A 1 84 ? 1.436 5.522 6.962 1.00 64.88 84 LEU A O 1
ATOM 667 N N . LEU A 1 85 ? 1.482 5.202 4.741 1.00 65.44 85 LEU A N 1
ATOM 668 C CA . LEU A 1 85 ? 0.027 5.105 4.583 1.00 65.44 85 LEU A CA 1
ATOM 669 C C . LEU A 1 85 ? -0.523 3.912 5.376 1.00 65.44 85 LEU A C 1
ATOM 671 O O . LEU A 1 85 ? -1.570 4.006 6.018 1.00 65.44 85 LEU A O 1
ATOM 675 N N . LEU A 1 86 ? 0.236 2.816 5.401 1.00 66.31 86 LEU A N 1
ATOM 676 C CA . LEU A 1 86 ? -0.052 1.634 6.199 1.00 66.31 86 LEU A CA 1
ATOM 677 C C . LEU A 1 86 ? 0.053 1.924 7.702 1.00 66.31 86 LEU A C 1
ATOM 679 O O . LEU A 1 86 ? -0.891 1.633 8.434 1.00 66.31 86 LEU A O 1
ATOM 683 N N . CYS A 1 87 ? 1.119 2.587 8.158 1.00 65.69 87 CYS A N 1
ATOM 684 C CA . CYS A 1 87 ? 1.278 3.033 9.547 1.00 65.69 87 CYS A CA 1
ATOM 685 C C . CYS A 1 87 ? 0.101 3.905 10.001 1.00 65.69 87 CYS A C 1
ATOM 687 O O . CYS A 1 87 ? -0.510 3.633 11.033 1.00 65.69 87 CYS A O 1
ATOM 689 N N . ILE A 1 88 ? -0.247 4.914 9.199 1.00 66.00 88 ILE A N 1
ATOM 690 C CA . ILE A 1 88 ? -1.340 5.856 9.461 1.00 66.00 88 ILE A CA 1
ATOM 691 C C . ILE A 1 88 ? -2.675 5.118 9.557 1.00 66.00 88 ILE A C 1
ATOM 693 O O . ILE A 1 88 ? -3.462 5.326 10.482 1.00 66.00 88 ILE A O 1
ATOM 697 N N . SER A 1 89 ? -2.932 4.215 8.616 1.00 61.81 89 SER A N 1
ATOM 698 C CA . SER A 1 89 ? -4.169 3.447 8.605 1.00 61.81 89 SER A CA 1
ATOM 699 C C . SER A 1 89 ? -4.289 2.465 9.775 1.00 61.81 89 SER A C 1
ATOM 701 O O . SER A 1 89 ? -5.382 2.256 10.305 1.00 61.81 89 SER A O 1
ATOM 703 N N . MET A 1 90 ? -3.166 1.912 10.238 1.00 62.56 90 MET A N 1
ATOM 704 C CA . MET A 1 90 ? -3.127 1.067 11.427 1.00 62.56 90 MET A CA 1
ATOM 705 C C . MET A 1 90 ? -3.314 1.866 12.710 1.00 62.56 90 MET A C 1
ATOM 707 O O . MET A 1 90 ? -3.958 1.384 13.636 1.00 62.56 90 MET A O 1
ATOM 711 N N . GLU A 1 91 ? -2.829 3.102 12.769 1.00 62.78 91 GLU A N 1
ATOM 712 C CA . GLU A 1 91 ? -3.018 3.969 13.929 1.00 62.78 91 GLU A CA 1
ATOM 713 C C . GLU A 1 91 ? -4.500 4.322 14.141 1.00 62.78 91 GLU A C 1
ATOM 715 O O . GLU A 1 91 ? -4.993 4.297 15.270 1.00 62.78 91 GLU A O 1
ATOM 720 N N . ILE A 1 92 ? -5.249 4.506 13.048 1.00 57.38 92 ILE A N 1
ATOM 721 C CA . ILE A 1 92 ? -6.714 4.664 13.069 1.00 57.38 92 ILE A CA 1
ATOM 722 C C . ILE A 1 92 ? -7.413 3.379 13.547 1.00 57.38 92 ILE A C 1
ATOM 724 O O . ILE A 1 92 ? -8.464 3.437 14.181 1.00 57.38 92 ILE A O 1
ATOM 728 N N . TYR A 1 93 ? -6.830 2.206 13.303 1.00 54.78 93 TYR A N 1
ATOM 729 C CA . TYR A 1 93 ? -7.373 0.923 13.756 1.00 54.78 93 TYR A CA 1
ATOM 730 C C . TYR A 1 93 ? -7.097 0.632 15.243 1.00 54.78 93 TYR A C 1
ATOM 732 O O . TYR A 1 93 ? -7.796 -0.160 15.879 1.00 54.78 93 TYR A O 1
ATOM 740 N N . LEU A 1 94 ? -6.097 1.294 15.831 1.00 53.38 94 LEU A N 1
ATOM 741 C CA . LEU A 1 94 ? -5.579 1.005 17.170 1.00 53.38 94 LEU A CA 1
ATOM 742 C C . LEU A 1 94 ? -6.341 1.654 18.334 1.00 53.38 94 LEU A C 1
ATOM 744 O O . LEU A 1 94 ? -5.857 1.648 19.468 1.00 53.38 94 LEU A O 1
ATOM 748 N N . PHE A 1 95 ? -7.579 2.103 18.118 1.00 57.03 95 PHE A N 1
ATOM 749 C CA . PHE A 1 95 ? -8.457 2.546 19.211 1.00 57.03 95 PHE A CA 1
ATOM 750 C C . PHE A 1 95 ? -8.828 1.427 20.207 1.00 57.03 95 PHE A C 1
ATOM 752 O O . PHE A 1 95 ? -9.414 1.704 21.255 1.00 57.03 95 PHE A O 1
ATOM 759 N N . HIS A 1 96 ? -8.435 0.172 19.958 1.00 59.53 96 HIS A N 1
ATOM 760 C CA . HIS A 1 96 ? -8.513 -0.887 20.959 1.00 59.53 96 HIS A CA 1
ATOM 761 C C . HIS A 1 96 ? -7.245 -0.929 21.840 1.00 59.53 96 HIS A C 1
ATOM 763 O O . HIS A 1 96 ? -6.205 -1.474 21.466 1.00 59.53 96 HIS A O 1
ATOM 769 N N . LYS A 1 97 ? -7.347 -0.392 23.066 1.00 65.38 97 LYS A N 1
ATOM 770 C CA . LYS A 1 97 ? -6.241 -0.218 24.038 1.00 65.38 97 LYS A CA 1
ATOM 771 C C . LYS A 1 97 ? -5.369 -1.470 24.254 1.00 65.38 97 LYS A C 1
ATOM 773 O O . LYS A 1 97 ? -4.176 -1.344 24.504 1.00 65.38 97 LYS A O 1
ATOM 778 N N . LYS A 1 98 ? -5.939 -2.678 24.138 1.00 70.50 98 LYS A N 1
ATOM 779 C CA . LYS A 1 98 ? -5.245 -3.952 24.421 1.00 70.50 98 LYS A CA 1
ATOM 780 C C . LYS A 1 98 ? -4.341 -4.452 23.280 1.00 70.50 98 LYS A C 1
ATOM 782 O O . LYS A 1 98 ? -3.471 -5.278 23.533 1.00 70.50 98 LYS A O 1
ATOM 787 N N . SER A 1 99 ? -4.521 -3.977 22.043 1.00 65.75 99 SER A N 1
ATOM 788 C CA . SER A 1 99 ? -3.733 -4.432 20.881 1.00 65.75 99 SER A CA 1
ATOM 789 C C . SER A 1 99 ? -2.689 -3.420 20.394 1.00 65.75 99 SER A C 1
ATOM 791 O O . SER A 1 99 ? -1.805 -3.811 19.633 1.00 65.75 99 SER A O 1
ATOM 793 N N . LYS A 1 100 ? -2.722 -2.168 20.880 1.00 70.00 100 LYS A N 1
ATOM 794 C CA . LYS A 1 100 ? -1.857 -1.055 20.433 1.00 70.00 100 LYS A CA 1
ATOM 795 C C . LYS A 1 100 ? -0.376 -1.424 20.302 1.00 70.00 100 LYS A C 1
ATOM 797 O O . LYS A 1 100 ? 0.227 -1.189 19.259 1.00 70.00 100 LYS A O 1
ATOM 802 N N . TRP A 1 101 ? 0.195 -2.053 21.327 1.00 72.69 101 TRP A N 1
ATOM 803 C CA . TRP A 1 101 ? 1.630 -2.343 21.348 1.00 72.69 101 TRP A CA 1
ATOM 804 C C . TRP A 1 101 ? 2.054 -3.442 20.361 1.00 72.69 101 TRP A C 1
ATOM 806 O O . TRP A 1 101 ? 3.078 -3.298 19.703 1.00 72.69 101 TRP A O 1
ATOM 816 N N . LYS A 1 102 ? 1.245 -4.498 20.182 1.00 75.81 102 LYS A N 1
ATOM 817 C CA . LYS A 1 102 ? 1.574 -5.604 19.260 1.00 75.81 102 LYS A CA 1
ATOM 818 C C . LYS A 1 102 ? 1.653 -5.134 17.809 1.00 75.81 102 LYS A C 1
ATOM 820 O O . LYS A 1 102 ? 2.546 -5.541 17.077 1.00 75.81 102 LYS A O 1
ATOM 825 N N . PHE A 1 103 ? 0.728 -4.263 17.412 1.00 71.31 103 PHE A N 1
ATOM 826 C CA . PHE A 1 103 ? 0.735 -3.678 16.074 1.00 71.31 103 PHE A CA 1
ATOM 827 C C . PHE A 1 103 ? 1.865 -2.674 15.903 1.00 71.31 103 PHE A C 1
ATOM 829 O O . PHE A 1 103 ? 2.556 -2.735 14.899 1.00 71.31 103 PHE A O 1
ATOM 836 N N . SER A 1 104 ? 2.092 -1.797 16.887 1.00 72.19 104 SER A N 1
ATOM 837 C CA . SER A 1 104 ? 3.215 -0.857 16.829 1.00 72.19 104 SER A CA 1
ATOM 838 C C . SER A 1 104 ? 4.540 -1.594 16.646 1.00 72.19 104 SER A C 1
ATOM 840 O O . SER A 1 104 ? 5.321 -1.217 15.783 1.00 72.19 104 SER A O 1
ATOM 842 N N . LEU A 1 105 ? 4.762 -2.671 17.407 1.00 79.00 105 LEU A N 1
ATOM 843 C CA . LEU A 1 105 ? 5.956 -3.502 17.291 1.00 79.00 105 LEU A CA 1
ATOM 844 C C . LEU A 1 105 ? 6.073 -4.131 15.896 1.00 79.00 105 LEU A C 1
ATOM 846 O O . LEU A 1 105 ? 7.132 -4.044 15.283 1.00 79.00 105 LEU A O 1
ATOM 850 N N . LEU A 1 106 ? 4.990 -4.725 15.379 1.00 75.69 106 LEU A N 1
ATOM 851 C CA . LEU A 1 106 ? 4.976 -5.323 14.042 1.00 75.69 106 LEU A CA 1
ATOM 852 C C . LEU A 1 106 ? 5.316 -4.286 12.965 1.00 75.69 106 LEU A C 1
ATOM 854 O O . LEU A 1 106 ? 6.175 -4.534 12.127 1.00 75.69 106 LEU A O 1
ATOM 858 N N . THR A 1 107 ? 4.690 -3.113 13.014 1.00 71.25 107 THR A N 1
ATOM 859 C CA . THR A 1 107 ? 4.935 -2.026 12.064 1.00 71.25 107 THR A CA 1
ATOM 860 C C . THR A 1 107 ? 6.378 -1.532 12.129 1.00 71.25 107 THR A C 1
ATOM 862 O O . THR A 1 107 ? 7.002 -1.346 11.088 1.00 71.25 107 THR A O 1
ATOM 865 N N . THR A 1 108 ? 6.940 -1.371 13.331 1.00 74.88 108 THR A N 1
ATOM 866 C CA . THR A 1 108 ? 8.350 -0.997 13.508 1.00 74.88 108 THR A CA 1
ATOM 867 C C . THR A 1 108 ? 9.288 -2.056 12.934 1.00 74.88 108 THR A C 1
ATOM 869 O O . THR A 1 108 ? 10.201 -1.704 12.196 1.00 74.88 108 THR A O 1
ATOM 872 N N . ILE A 1 109 ? 9.045 -3.344 13.204 1.00 78.69 109 ILE A N 1
ATOM 873 C CA . ILE A 1 109 ? 9.852 -4.445 12.656 1.00 78.69 109 ILE A CA 1
ATOM 874 C C . ILE A 1 109 ? 9.816 -4.430 11.124 1.00 78.69 109 ILE A C 1
ATOM 876 O O . ILE A 1 109 ? 10.863 -4.525 10.489 1.00 78.69 109 ILE A O 1
ATOM 880 N N . LEU A 1 110 ? 8.632 -4.266 10.529 1.00 72.19 110 LEU A N 1
ATOM 881 C CA . LEU A 1 110 ? 8.472 -4.214 9.075 1.00 72.19 110 LEU A CA 1
ATOM 882 C C . LEU A 1 110 ? 9.190 -3.009 8.455 1.00 72.19 110 LEU A C 1
ATOM 884 O O . LEU A 1 110 ? 9.842 -3.151 7.422 1.00 72.19 110 LEU A O 1
ATOM 888 N N . LEU A 1 111 ? 9.112 -1.842 9.099 1.00 71.81 111 LEU A N 1
ATOM 889 C CA . LEU A 1 111 ? 9.804 -0.637 8.648 1.00 71.81 111 LEU A CA 1
ATOM 890 C C . LEU A 1 111 ? 11.327 -0.811 8.719 1.00 71.81 111 LEU A C 1
ATOM 892 O O . LEU A 1 111 ? 12.018 -0.521 7.746 1.00 71.81 111 LEU A O 1
ATOM 896 N N . CYS A 1 112 ? 11.848 -1.356 9.822 1.00 76.12 112 CYS A N 1
ATOM 897 C CA . CYS A 1 112 ? 13.267 -1.688 9.949 1.00 76.12 112 CYS A CA 1
ATOM 898 C C . CYS A 1 112 ? 13.713 -2.682 8.872 1.00 76.12 112 CYS A C 1
ATOM 900 O O . CYS A 1 112 ? 14.739 -2.465 8.235 1.00 76.12 112 CYS A O 1
ATOM 902 N N . PHE A 1 113 ? 12.933 -3.738 8.624 1.00 77.19 113 PHE A N 1
ATOM 903 C CA . PHE A 1 113 ? 13.256 -4.733 7.604 1.00 77.19 113 PHE A CA 1
ATOM 904 C C . PHE A 1 113 ? 13.292 -4.124 6.197 1.00 77.19 113 PHE A C 1
ATOM 906 O O . PHE A 1 113 ? 14.212 -4.390 5.429 1.00 77.19 113 PHE A O 1
ATOM 913 N N . SER A 1 114 ? 12.340 -3.242 5.879 1.00 72.69 114 SER A N 1
ATOM 914 C CA . SER A 1 114 ? 12.338 -2.531 4.600 1.00 72.69 114 SER A CA 1
ATOM 915 C C . SER A 1 114 ? 13.545 -1.611 4.432 1.00 72.69 114 SER A C 1
ATOM 917 O O . SER A 1 114 ? 14.066 -1.513 3.325 1.00 72.69 114 SER A O 1
ATOM 919 N N . ILE A 1 115 ? 13.975 -0.926 5.496 1.00 74.44 115 ILE A N 1
ATOM 920 C CA . ILE A 1 115 ? 15.170 -0.072 5.463 1.00 74.44 115 ILE A CA 1
ATOM 921 C C . ILE A 1 115 ? 16.417 -0.928 5.227 1.00 74.44 115 ILE A C 1
ATOM 923 O O . ILE A 1 115 ? 17.254 -0.566 4.408 1.00 74.44 115 ILE A O 1
ATOM 927 N N . ILE A 1 116 ? 16.524 -2.080 5.896 1.00 79.81 116 ILE A N 1
ATOM 928 C CA . ILE A 1 116 ? 17.653 -3.004 5.726 1.00 79.81 116 ILE A CA 1
ATOM 929 C C . ILE A 1 116 ? 17.737 -3.508 4.284 1.00 79.81 116 ILE A C 1
ATOM 931 O O . ILE A 1 116 ? 18.823 -3.495 3.709 1.00 79.81 116 ILE A O 1
ATOM 935 N N . ILE A 1 117 ? 16.610 -3.915 3.688 1.00 75.75 117 ILE A N 1
ATOM 936 C CA . ILE A 1 117 ? 16.572 -4.329 2.278 1.00 75.75 117 ILE A CA 1
ATOM 937 C C . ILE A 1 117 ? 17.056 -3.197 1.377 1.00 75.75 117 ILE A C 1
ATOM 939 O O . ILE A 1 117 ? 17.921 -3.425 0.544 1.00 75.75 117 ILE A O 1
ATOM 943 N N . TRP A 1 118 ? 16.536 -1.983 1.566 1.00 77.25 118 TRP A N 1
ATOM 944 C CA . TRP A 1 118 ? 16.906 -0.834 0.738 1.00 77.25 118 TRP A CA 1
ATOM 945 C C . TRP A 1 118 ? 18.397 -0.487 0.850 1.00 77.25 118 TRP A C 1
ATOM 947 O O . TRP A 1 118 ? 19.058 -0.259 -0.157 1.00 77.25 118 TRP A O 1
ATOM 957 N N . ILE A 1 119 ? 18.960 -0.520 2.062 1.00 76.81 119 ILE A N 1
ATOM 958 C CA . ILE A 1 119 ? 20.402 -0.325 2.272 1.00 76.81 119 ILE A CA 1
ATOM 959 C C . ILE A 1 119 ? 21.203 -1.434 1.581 1.00 76.81 119 ILE A C 1
ATOM 961 O O . ILE A 1 119 ? 22.232 -1.159 0.971 1.00 76.81 119 ILE A O 1
ATOM 965 N N . THR A 1 120 ? 20.735 -2.679 1.673 1.00 80.00 120 THR A N 1
ATOM 966 C CA . THR A 1 120 ? 21.400 -3.832 1.056 1.00 80.00 120 THR A CA 1
ATOM 967 C C . THR A 1 120 ? 21.397 -3.706 -0.464 1.00 80.00 120 THR A C 1
ATOM 969 O O . THR A 1 120 ? 22.428 -3.947 -1.080 1.00 80.00 120 THR A O 1
ATOM 972 N N . ASP A 1 121 ? 20.283 -3.270 -1.051 1.00 75.25 121 ASP A N 1
ATOM 973 C CA . ASP A 1 121 ? 20.155 -3.007 -2.485 1.00 75.25 121 ASP A CA 1
ATOM 974 C C . ASP A 1 121 ? 21.153 -1.936 -2.950 1.00 75.25 121 ASP A C 1
ATOM 976 O O . ASP A 1 121 ? 21.948 -2.181 -3.852 1.00 75.25 121 ASP A O 1
ATOM 980 N N . ILE A 1 122 ? 21.227 -0.796 -2.249 1.00 77.38 122 ILE A N 1
ATOM 981 C CA . ILE A 1 122 ? 22.195 0.274 -2.552 1.00 77.38 122 ILE A CA 1
ATOM 982 C C . ILE A 1 122 ? 23.638 -0.223 -2.478 1.00 77.38 122 ILE A C 1
ATOM 984 O O . ILE A 1 122 ? 24.436 0.047 -3.377 1.00 77.38 122 ILE A O 1
ATOM 988 N N . ILE A 1 123 ? 23.991 -0.929 -1.400 1.00 81.44 123 ILE A N 1
ATOM 989 C CA . ILE A 1 123 ? 25.344 -1.464 -1.212 1.00 81.44 123 ILE A CA 1
ATOM 990 C C . ILE A 1 123 ? 25.690 -2.411 -2.358 1.00 81.44 123 ILE A C 1
ATOM 992 O O . ILE A 1 123 ? 26.801 -2.384 -2.879 1.00 81.44 123 ILE A O 1
ATOM 996 N N . LEU A 1 124 ? 24.737 -3.239 -2.762 1.00 77.88 124 LEU A N 1
ATOM 997 C CA . LEU A 1 124 ? 24.960 -4.265 -3.757 1.00 77.88 124 LEU A CA 1
ATOM 998 C C . LEU A 1 124 ? 25.060 -3.689 -5.177 1.00 77.88 124 LEU A C 1
ATOM 1000 O O . LEU A 1 124 ? 25.954 -4.089 -5.921 1.00 77.88 124 LEU A O 1
ATOM 1004 N N . ILE A 1 125 ? 24.236 -2.689 -5.509 1.00 75.06 125 ILE A N 1
ATOM 1005 C CA . ILE A 1 125 ? 24.364 -1.888 -6.738 1.00 75.06 125 ILE A CA 1
ATOM 1006 C C . ILE A 1 125 ? 25.748 -1.231 -6.806 1.00 75.06 125 ILE A C 1
ATOM 1008 O O . ILE A 1 125 ? 26.376 -1.219 -7.862 1.00 75.06 125 ILE A O 1
ATOM 1012 N N . PHE A 1 126 ? 26.244 -0.711 -5.680 1.00 79.88 126 PHE A N 1
ATOM 1013 C CA . PHE A 1 126 ? 27.553 -0.063 -5.623 1.00 79.88 126 PHE A CA 1
ATOM 1014 C C . PHE A 1 126 ? 28.719 -1.051 -5.789 1.00 79.88 126 PHE A C 1
ATOM 1016 O O . PHE A 1 126 ? 29.719 -0.716 -6.419 1.00 79.88 126 PHE A O 1
ATOM 1023 N N . ILE A 1 127 ? 28.607 -2.264 -5.235 1.00 82.06 127 ILE A N 1
ATOM 1024 C CA . ILE A 1 127 ? 29.666 -3.285 -5.297 1.00 82.06 127 ILE A CA 1
ATOM 1025 C C . ILE A 1 127 ? 29.783 -3.907 -6.695 1.00 82.06 127 ILE A C 1
ATOM 1027 O O . ILE A 1 127 ? 30.894 -4.176 -7.142 1.00 82.06 127 ILE A O 1
ATOM 1031 N N . LEU A 1 128 ? 28.664 -4.143 -7.381 1.00 82.44 128 LEU A N 1
ATOM 1032 C CA . LEU A 1 128 ? 28.611 -4.940 -8.618 1.00 82.44 128 LEU A CA 1
ATOM 1033 C C . LEU A 1 128 ? 28.531 -4.095 -9.891 1.00 82.44 128 LEU A C 1
ATOM 1035 O O . LEU A 1 128 ? 27.959 -4.514 -10.897 1.00 82.44 128 LEU A O 1
ATOM 1039 N N . TRP A 1 129 ? 29.033 -2.867 -9.824 1.0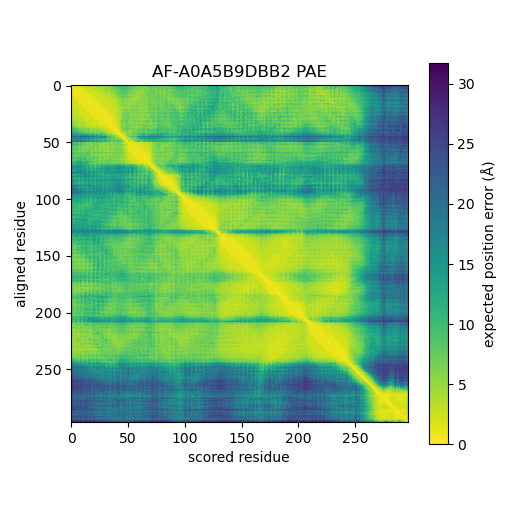0 79.69 129 TRP A N 1
ATOM 1040 C CA . TRP A 1 129 ? 28.777 -1.844 -10.827 1.00 79.69 129 TRP A CA 1
ATOM 1041 C C . TRP A 1 129 ? 29.128 -2.307 -12.253 1.00 79.69 129 TRP A C 1
ATOM 1043 O O . TRP A 1 129 ? 30.296 -2.434 -12.604 1.00 79.69 129 TRP A O 1
ATOM 1053 N N . GLY A 1 130 ? 28.097 -2.477 -13.092 1.00 68.94 130 GLY A N 1
ATOM 1054 C CA . GLY A 1 130 ? 28.226 -2.604 -14.549 1.00 68.94 130 GLY A CA 1
ATOM 1055 C C . GLY A 1 130 ? 27.999 -3.999 -15.134 1.00 68.94 130 GLY A C 1
ATOM 1056 O O . GLY A 1 130 ? 27.884 -4.106 -16.353 1.00 68.94 130 GLY A O 1
ATOM 1057 N N . ASP A 1 131 ? 27.861 -5.038 -14.309 1.00 77.81 131 ASP A N 1
ATOM 1058 C CA . ASP A 1 131 ? 27.753 -6.417 -14.800 1.00 77.81 131 ASP A CA 1
ATOM 1059 C C . ASP A 1 131 ? 26.313 -6.952 -14.798 1.00 77.81 131 ASP A C 1
ATOM 1061 O O . ASP A 1 131 ? 25.460 -6.503 -14.027 1.00 77.81 131 ASP A O 1
ATOM 1065 N N . ILE A 1 132 ? 26.058 -7.981 -15.622 1.00 82.19 132 ILE A N 1
ATOM 1066 C CA . ILE A 1 132 ? 24.810 -8.782 -15.651 1.00 82.19 132 ILE A CA 1
ATOM 1067 C C . ILE A 1 132 ? 24.384 -9.206 -14.242 1.00 82.19 132 ILE A C 1
ATOM 1069 O O . ILE A 1 132 ? 23.194 -9.244 -13.919 1.00 82.19 132 ILE A O 1
ATOM 1073 N N . GLU A 1 133 ? 25.364 -9.486 -13.388 1.00 83.75 133 GLU A N 1
ATOM 1074 C CA . GLU A 1 133 ? 25.163 -9.885 -12.000 1.00 83.75 133 GLU A CA 1
ATOM 1075 C C . GLU A 1 133 ? 24.389 -8.829 -11.198 1.00 83.75 133 GLU A C 1
ATOM 1077 O O . GLU A 1 133 ? 23.498 -9.186 -10.425 1.00 83.75 133 GLU A O 1
ATOM 1082 N N . SER A 1 134 ? 24.640 -7.536 -11.438 1.00 80.50 134 SER A N 1
ATOM 1083 C CA . SER A 1 134 ? 23.927 -6.448 -10.757 1.00 80.50 134 SER A CA 1
ATOM 1084 C C . SER A 1 134 ? 22.432 -6.438 -11.088 1.00 80.50 134 SER A C 1
ATOM 1086 O O . SER A 1 134 ? 21.598 -6.311 -10.189 1.00 80.50 134 SER A O 1
ATOM 1088 N N . PHE A 1 135 ? 22.070 -6.671 -12.354 1.00 80.44 135 PHE A N 1
ATOM 1089 C CA . PHE A 1 135 ? 20.673 -6.753 -12.780 1.00 80.44 135 PHE A CA 1
ATOM 1090 C C . PHE A 1 135 ? 19.974 -7.995 -12.233 1.00 80.44 135 PHE A C 1
ATOM 1092 O O . PHE A 1 135 ? 18.832 -7.905 -11.779 1.00 80.44 135 PHE A O 1
ATOM 1099 N N . ILE A 1 136 ? 20.649 -9.150 -12.251 1.00 83.19 136 ILE A N 1
ATOM 1100 C CA . ILE A 1 136 ? 20.099 -10.390 -11.690 1.00 83.19 136 ILE A CA 1
ATOM 1101 C C . ILE A 1 136 ? 19.803 -10.198 -10.207 1.00 83.19 136 ILE A C 1
ATOM 1103 O O . ILE A 1 136 ? 18.727 -10.574 -9.738 1.00 83.19 136 ILE A O 1
ATOM 1107 N N . ILE A 1 137 ? 20.726 -9.596 -9.462 1.00 83.12 137 ILE A N 1
ATOM 1108 C CA . ILE A 1 137 ? 20.518 -9.437 -8.031 1.00 83.12 137 ILE A CA 1
ATOM 1109 C C . ILE A 1 137 ? 19.462 -8.374 -7.737 1.00 83.12 137 ILE A C 1
ATOM 1111 O O . ILE A 1 137 ? 18.613 -8.626 -6.885 1.00 83.12 137 ILE A O 1
ATOM 1115 N N . SER A 1 138 ? 19.421 -7.265 -8.478 1.00 80.88 138 SER A N 1
ATOM 1116 C CA . SER A 1 138 ? 18.320 -6.297 -8.380 1.00 80.88 138 SER A CA 1
ATOM 1117 C C . SER A 1 138 ? 16.960 -6.975 -8.614 1.00 80.88 138 SER A C 1
ATOM 1119 O O . SER A 1 138 ? 16.042 -6.821 -7.809 1.00 80.88 138 SER A O 1
ATOM 1121 N N . ALA A 1 139 ? 16.849 -7.854 -9.620 1.00 82.88 139 ALA A N 1
ATOM 1122 C CA . ALA A 1 139 ? 15.637 -8.641 -9.854 1.00 82.88 139 ALA A CA 1
ATOM 1123 C C . ALA A 1 139 ? 15.289 -9.574 -8.682 1.00 82.88 139 ALA A C 1
ATOM 1125 O O . ALA A 1 139 ? 14.123 -9.674 -8.294 1.00 82.88 139 ALA A O 1
ATOM 1126 N N . ILE A 1 140 ? 16.282 -10.244 -8.088 1.00 84.81 140 ILE A N 1
ATOM 1127 C CA . ILE A 1 140 ? 16.080 -11.092 -6.904 1.00 84.81 140 ILE A CA 1
ATOM 1128 C C . ILE A 1 140 ? 15.588 -10.254 -5.717 1.00 84.81 140 ILE A C 1
ATOM 1130 O O . ILE A 1 140 ? 14.631 -10.650 -5.044 1.00 84.81 140 ILE A O 1
ATOM 1134 N N . VAL A 1 141 ? 16.206 -9.096 -5.468 1.00 82.12 141 VAL A N 1
ATOM 1135 C CA . VAL A 1 141 ? 15.817 -8.169 -4.398 1.00 82.12 141 VAL A CA 1
ATOM 1136 C C . VAL A 1 141 ? 14.390 -7.672 -4.614 1.00 82.12 141 VAL A C 1
ATOM 1138 O O . VAL A 1 141 ? 13.588 -7.703 -3.676 1.00 82.12 141 VAL A O 1
ATOM 1141 N N . ASP A 1 142 ? 14.023 -7.304 -5.841 1.00 81.50 142 ASP A N 1
ATOM 1142 C CA . ASP A 1 142 ? 12.671 -6.867 -6.191 1.00 81.50 142 ASP A CA 1
ATOM 1143 C C . ASP A 1 142 ? 11.626 -7.965 -5.970 1.00 81.50 142 ASP A C 1
ATOM 1145 O O . ASP A 1 142 ? 10.558 -7.702 -5.406 1.00 81.50 142 ASP A O 1
ATOM 1149 N N . ILE A 1 143 ? 11.921 -9.209 -6.360 1.00 85.06 143 ILE A N 1
ATOM 1150 C CA . ILE A 1 143 ? 11.035 -10.364 -6.150 1.00 85.06 143 ILE A CA 1
ATOM 1151 C C . ILE A 1 143 ? 10.868 -10.656 -4.654 1.00 85.06 143 ILE A C 1
ATOM 1153 O O . ILE A 1 143 ? 9.745 -10.861 -4.175 1.00 85.06 143 ILE A O 1
ATOM 1157 N N . LEU A 1 144 ? 11.964 -10.650 -3.891 1.00 84.06 144 LEU A N 1
ATOM 1158 C CA . LEU A 1 144 ? 11.934 -10.895 -2.451 1.00 84.06 144 LEU A CA 1
ATOM 1159 C C . LEU A 1 144 ? 11.115 -9.813 -1.738 1.00 84.06 144 LEU A C 1
ATOM 1161 O O . LEU A 1 144 ? 10.199 -10.115 -0.968 1.00 84.06 144 LEU A O 1
ATOM 1165 N N . THR A 1 145 ? 11.381 -8.553 -2.072 1.00 81.62 145 THR A N 1
ATOM 1166 C CA . THR A 1 145 ? 10.657 -7.382 -1.572 1.00 81.62 145 THR A CA 1
ATOM 1167 C C . THR A 1 145 ? 9.167 -7.472 -1.899 1.00 81.62 145 THR A C 1
ATOM 1169 O O . THR A 1 145 ? 8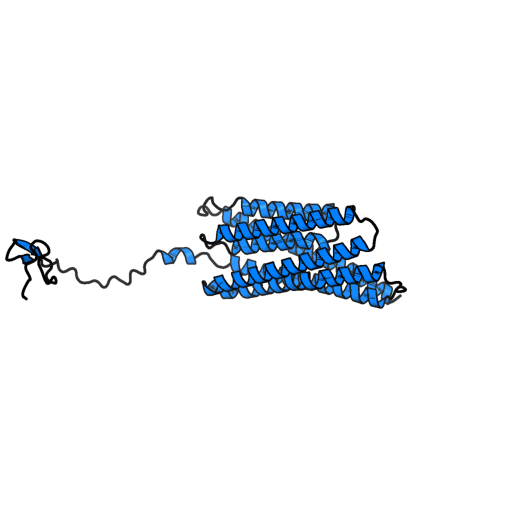.312 -7.282 -1.031 1.00 81.62 145 THR A O 1
ATOM 1172 N N . SER A 1 146 ? 8.837 -7.842 -3.135 1.00 84.88 146 SER A N 1
ATOM 1173 C CA . SER A 1 146 ? 7.465 -8.041 -3.610 1.00 84.88 146 SER A CA 1
ATOM 1174 C C . SER A 1 146 ? 6.737 -9.151 -2.848 1.00 84.88 146 SER A C 1
ATOM 1176 O O . SER A 1 146 ? 5.557 -9.004 -2.512 1.00 84.88 146 SER A O 1
ATOM 1178 N N . THR A 1 147 ? 7.437 -10.234 -2.509 1.00 84.38 147 THR A N 1
ATOM 1179 C CA . THR A 1 147 ? 6.894 -11.346 -1.715 1.00 84.38 147 THR A CA 1
ATOM 1180 C C . THR A 1 147 ? 6.589 -10.902 -0.285 1.00 84.38 147 THR A C 1
ATOM 1182 O O . THR A 1 147 ? 5.513 -11.182 0.246 1.00 84.38 147 THR A O 1
ATOM 1185 N N . ILE A 1 148 ? 7.493 -10.134 0.326 1.00 82.12 148 ILE A N 1
ATOM 1186 C CA . ILE A 1 148 ? 7.296 -9.567 1.665 1.00 82.12 148 ILE A CA 1
ATOM 1187 C C . ILE A 1 148 ? 6.079 -8.641 1.688 1.00 82.12 148 ILE A C 1
ATOM 1189 O O . ILE A 1 148 ? 5.244 -8.749 2.585 1.00 82.12 148 ILE A O 1
ATOM 1193 N N . PHE A 1 149 ? 5.919 -7.785 0.676 1.00 81.44 149 PHE A N 1
ATOM 1194 C CA . PHE A 1 149 ? 4.743 -6.924 0.548 1.00 81.44 149 PHE A CA 1
ATOM 1195 C C . PHE A 1 149 ? 3.432 -7.719 0.466 1.00 81.44 149 PHE A C 1
ATOM 1197 O O . PHE A 1 149 ? 2.459 -7.344 1.126 1.00 81.44 149 PHE A O 1
ATOM 1204 N N . ILE A 1 150 ? 3.400 -8.838 -0.266 1.00 85.50 150 ILE A N 1
ATOM 1205 C CA . ILE A 1 150 ? 2.230 -9.733 -0.285 1.00 85.50 150 ILE A CA 1
ATOM 1206 C C . ILE A 1 150 ? 1.947 -10.281 1.115 1.00 85.50 150 ILE A C 1
ATOM 1208 O O . ILE A 1 150 ? 0.807 -10.206 1.578 1.00 85.50 150 ILE A O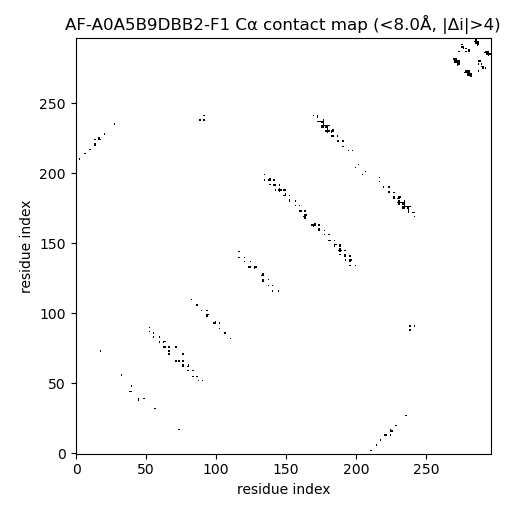 1
ATOM 1212 N N . ILE A 1 151 ? 2.967 -10.806 1.803 1.00 84.62 151 ILE A N 1
ATOM 1213 C CA . ILE A 1 151 ? 2.816 -11.383 3.147 1.00 84.62 151 ILE A CA 1
ATOM 1214 C C . ILE A 1 151 ? 2.256 -10.335 4.112 1.00 84.62 151 ILE A C 1
ATOM 1216 O O . ILE A 1 151 ? 1.273 -10.597 4.808 1.00 84.62 151 ILE A O 1
ATOM 1220 N N . ILE A 1 152 ? 2.825 -9.128 4.108 1.00 80.94 152 ILE A N 1
ATOM 1221 C CA . ILE A 1 152 ? 2.348 -7.993 4.904 1.00 80.94 152 ILE A CA 1
ATOM 1222 C C . ILE A 1 152 ? 0.879 -7.703 4.586 1.00 80.94 152 ILE A C 1
ATOM 1224 O O . ILE A 1 152 ? 0.064 -7.567 5.498 1.00 80.94 152 ILE A O 1
ATOM 1228 N N . GLY A 1 153 ? 0.510 -7.673 3.307 1.00 83.44 153 GLY A N 1
ATOM 1229 C CA . GLY A 1 153 ? -0.871 -7.463 2.880 1.00 83.44 153 GLY A CA 1
ATOM 1230 C C . GLY A 1 153 ? -1.841 -8.483 3.414 1.00 83.44 153 GLY A C 1
ATOM 1231 O O . GLY A 1 153 ? -2.875 -8.118 3.969 1.00 83.44 153 GLY A O 1
ATOM 1232 N N . ILE A 1 154 ? -1.489 -9.758 3.299 1.00 86.50 154 ILE A N 1
ATOM 1233 C CA . ILE A 1 154 ? -2.293 -10.857 3.824 1.00 86.50 154 ILE A CA 1
ATOM 1234 C C . ILE A 1 154 ? -2.465 -10.705 5.337 1.00 86.50 154 ILE A C 1
ATOM 1236 O O . ILE A 1 154 ? -3.589 -10.793 5.833 1.00 86.50 154 ILE A O 1
ATOM 1240 N N . VAL A 1 155 ? -1.385 -10.414 6.068 1.00 84.12 155 VAL A N 1
ATOM 1241 C CA . VAL A 1 155 ? -1.435 -10.188 7.519 1.00 84.12 155 VAL A CA 1
ATOM 1242 C C . VAL A 1 155 ? -2.388 -9.040 7.854 1.00 84.12 155 VAL A C 1
ATOM 1244 O O . VAL A 1 155 ? -3.267 -9.201 8.699 1.00 84.12 155 VAL A O 1
ATOM 1247 N N . ILE A 1 156 ? -2.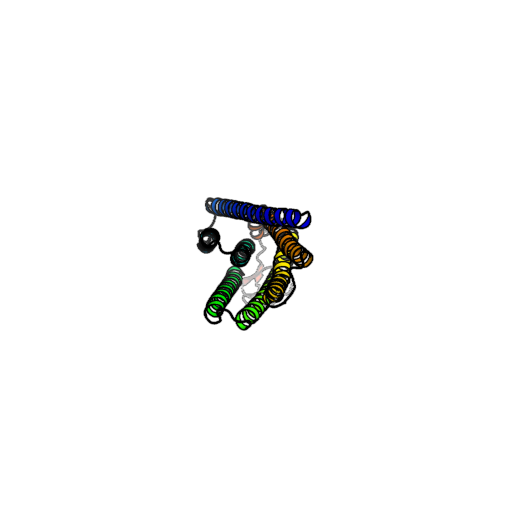294 -7.908 7.156 1.00 82.50 156 ILE A N 1
ATOM 1248 C CA . ILE A 1 156 ? -3.183 -6.760 7.377 1.00 82.50 156 ILE A CA 1
ATOM 1249 C C . ILE A 1 156 ? -4.635 -7.126 7.089 1.00 82.50 156 ILE A C 1
ATOM 1251 O O . ILE A 1 156 ? -5.513 -6.798 7.882 1.00 82.50 156 ILE A O 1
ATOM 1255 N N . LEU A 1 157 ? -4.907 -7.836 5.996 1.00 86.44 157 LEU A N 1
ATOM 1256 C CA . LEU A 1 157 ? -6.262 -8.252 5.636 1.00 86.44 157 LEU A CA 1
ATOM 1257 C C . LEU A 1 157 ? -6.859 -9.217 6.662 1.00 86.44 157 LEU A C 1
ATOM 1259 O O . LEU A 1 157 ? -8.039 -9.101 6.997 1.00 86.44 157 LEU A O 1
ATOM 1263 N N . ILE A 1 158 ? -6.058 -10.133 7.214 1.00 86.94 158 ILE A N 1
ATOM 1264 C CA . ILE A 1 158 ? -6.476 -11.013 8.314 1.00 86.94 158 ILE A CA 1
ATOM 1265 C C . ILE A 1 158 ? -6.818 -10.183 9.555 1.00 86.94 158 ILE A C 1
ATOM 1267 O O . ILE A 1 158 ? -7.854 -10.410 10.186 1.00 86.94 158 ILE A O 1
ATOM 1271 N N . LEU A 1 159 ? -5.988 -9.196 9.891 1.00 82.19 159 LEU A N 1
ATOM 1272 C CA . LEU A 1 159 ? -6.203 -8.327 11.049 1.00 82.19 159 LEU A CA 1
ATOM 1273 C C . LEU A 1 159 ? -7.454 -7.452 10.875 1.00 82.19 159 LEU A C 1
ATOM 1275 O O . LEU A 1 159 ? -8.262 -7.349 11.802 1.00 82.19 159 LEU A O 1
ATOM 1279 N N . LEU A 1 160 ? -7.665 -6.905 9.674 1.00 82.06 160 LEU A N 1
ATOM 1280 C CA . LEU A 1 160 ? -8.872 -6.166 9.293 1.00 82.06 160 LEU A CA 1
ATOM 1281 C C . LEU A 1 160 ? -10.126 -7.036 9.377 1.00 82.06 160 LEU A C 1
ATOM 1283 O O . LEU A 1 160 ? -11.161 -6.615 9.896 1.00 82.06 160 LEU A O 1
ATOM 1287 N N . ARG A 1 161 ? -10.033 -8.278 8.896 1.00 87.94 161 ARG A N 1
ATOM 1288 C CA . ARG A 1 161 ? -11.124 -9.250 8.968 1.00 87.94 161 ARG A CA 1
ATOM 1289 C C . ARG A 1 161 ? -11.473 -9.586 10.413 1.00 87.94 161 ARG A C 1
ATOM 1291 O O . ARG A 1 161 ? -12.656 -9.691 10.729 1.00 87.94 161 ARG A O 1
ATOM 1298 N N . ASN A 1 162 ? -10.477 -9.766 11.277 1.00 84.75 162 ASN A N 1
ATOM 1299 C CA . ASN A 1 162 ? -10.704 -10.146 12.665 1.00 84.75 162 ASN A CA 1
ATOM 1300 C C . ASN A 1 162 ? -11.411 -9.040 13.448 1.00 84.75 162 ASN A C 1
ATOM 1302 O O . ASN A 1 162 ? -12.455 -9.321 14.031 1.00 84.75 162 ASN A O 1
ATOM 1306 N N . SER A 1 163 ? -10.971 -7.782 13.390 1.00 79.12 163 SER A N 1
ATOM 1307 C CA . SER A 1 163 ? -11.698 -6.745 14.146 1.00 79.12 163 SER A CA 1
ATOM 1308 C C . SER A 1 163 ? -13.000 -6.295 13.477 1.00 79.12 163 SER A C 1
ATOM 1310 O O . SER A 1 163 ? -13.893 -5.809 14.169 1.00 79.12 163 SER A O 1
ATOM 1312 N N . ALA A 1 164 ? -13.199 -6.561 12.180 1.00 83.06 164 ALA A N 1
ATOM 1313 C CA . ALA A 1 164 ? -14.524 -6.461 11.561 1.00 83.06 164 ALA A CA 1
ATOM 1314 C C . ALA A 1 164 ? -15.532 -7.497 12.108 1.00 83.06 164 ALA A C 1
ATOM 1316 O O . ALA A 1 164 ? -16.736 -7.254 12.035 1.00 83.06 164 ALA A O 1
ATOM 1317 N N . LYS A 1 165 ? -15.081 -8.637 12.662 1.00 85.19 165 LYS A N 1
ATOM 1318 C CA . LYS A 1 165 ? -15.966 -9.589 13.366 1.00 85.19 165 LYS A CA 1
ATOM 1319 C C . LYS A 1 165 ? -16.388 -9.071 14.740 1.00 85.19 16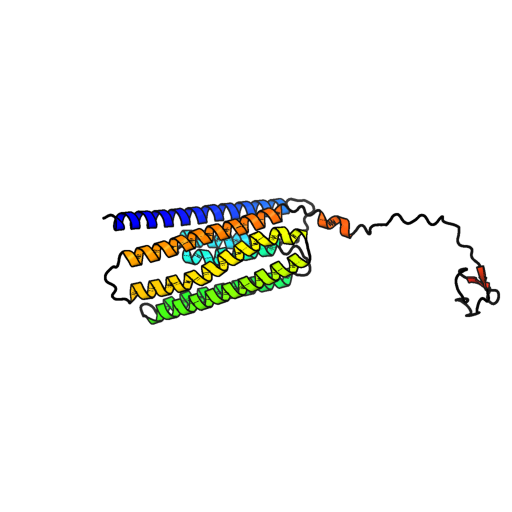5 LYS A C 1
ATOM 1321 O O . LYS A 1 165 ? -17.502 -9.348 15.166 1.00 85.19 165 LYS A O 1
ATOM 1326 N N . GLU A 1 166 ? -15.516 -8.327 15.414 1.00 81.62 166 GLU A N 1
ATOM 1327 C CA . GLU A 1 166 ? -15.768 -7.819 16.768 1.00 81.62 166 GLU A CA 1
ATOM 1328 C C . GLU A 1 166 ? -16.690 -6.590 16.785 1.00 81.62 166 GLU A C 1
ATOM 1330 O O . GLU A 1 166 ? -17.380 -6.359 17.775 1.00 81.62 166 GLU A O 1
ATOM 1335 N N . ASN A 1 167 ? -16.738 -5.810 15.697 1.00 79.19 167 ASN A N 1
ATOM 1336 C CA . ASN A 1 167 ? -17.569 -4.609 15.601 1.00 79.19 167 ASN A CA 1
ATOM 1337 C C . ASN A 1 167 ? -18.309 -4.528 14.259 1.00 79.19 167 ASN A C 1
ATOM 1339 O O . ASN A 1 167 ? -17.715 -4.266 13.211 1.00 79.19 167 ASN A O 1
ATOM 1343 N N . LEU A 1 168 ? -19.639 -4.665 14.302 1.00 79.06 168 LEU A N 1
ATOM 1344 C CA . LEU A 1 168 ? -20.496 -4.607 13.111 1.00 79.06 168 LEU A CA 1
ATOM 1345 C C . LEU A 1 168 ? -20.394 -3.256 12.379 1.00 79.06 168 LEU A C 1
ATOM 1347 O O . LEU A 1 168 ? -20.426 -3.220 11.153 1.00 79.06 168 LEU A O 1
ATOM 1351 N N . SER A 1 169 ? -20.220 -2.155 13.119 1.00 76.12 169 SER A N 1
ATOM 1352 C CA . SER A 1 169 ? -20.009 -0.822 12.542 1.00 76.12 169 SER A CA 1
ATOM 1353 C C . SER A 1 169 ? -18.709 -0.757 11.740 1.00 76.12 169 SER A C 1
ATOM 1355 O O . SER A 1 169 ? -18.700 -0.237 10.630 1.00 76.12 169 SER A O 1
ATOM 1357 N N . VAL A 1 170 ? -17.630 -1.355 12.253 1.00 77.62 170 VAL A N 1
ATOM 1358 C CA . VAL A 1 170 ? -16.308 -1.390 11.609 1.00 77.62 170 VAL A CA 1
ATOM 1359 C C . VAL A 1 170 ? -16.354 -2.168 10.291 1.00 77.62 170 VAL A C 1
ATOM 1361 O O . VAL A 1 170 ? -15.725 -1.755 9.318 1.00 77.62 170 VAL A O 1
ATOM 1364 N N . LYS A 1 171 ? -17.173 -3.225 10.203 1.00 82.62 171 LYS A N 1
ATOM 1365 C CA . LYS A 1 171 ? -17.327 -4.064 9.001 1.00 82.62 171 LYS A CA 1
ATOM 1366 C C . LYS A 1 171 ? -17.694 -3.280 7.733 1.00 82.62 171 LYS A C 1
ATOM 1368 O O . LYS A 1 171 ? -17.213 -3.615 6.651 1.00 82.62 171 LYS A O 1
ATOM 1373 N N . THR A 1 172 ? -18.523 -2.242 7.844 1.00 83.75 172 THR A N 1
ATOM 1374 C CA . THR A 1 172 ? -18.927 -1.422 6.686 1.00 83.75 172 THR A CA 1
ATOM 1375 C C . THR A 1 172 ? -17.767 -0.575 6.155 1.00 83.75 172 THR A C 1
ATOM 1377 O O . THR A 1 172 ? -17.682 -0.315 4.954 1.00 83.75 172 THR A O 1
ATOM 1380 N N . TYR A 1 173 ? -16.841 -0.184 7.032 1.00 80.69 173 TYR A N 1
ATOM 1381 C CA . TYR A 1 173 ? -15.721 0.698 6.702 1.00 80.69 173 TYR A CA 1
ATOM 1382 C C . TYR A 1 173 ? -14.460 -0.056 6.286 1.00 80.69 173 TYR A C 1
ATOM 1384 O O . TYR A 1 173 ? -13.701 0.438 5.454 1.00 80.69 173 TYR A O 1
ATOM 1392 N N . THR A 1 174 ? -14.247 -1.272 6.798 1.00 82.75 174 THR A N 1
ATOM 1393 C CA . THR A 1 174 ? -13.063 -2.059 6.433 1.00 82.75 174 THR A CA 1
ATOM 1394 C C . THR A 1 174 ? -13.089 -2.519 4.984 1.00 82.75 174 THR A C 1
ATOM 1396 O O . THR A 1 174 ? -12.022 -2.719 4.419 1.00 82.75 174 THR A O 1
ATOM 1399 N N . LYS A 1 175 ? -14.256 -2.655 4.341 1.00 88.50 175 LYS A N 1
ATOM 1400 C CA . LYS A 1 175 ? -14.352 -3.154 2.958 1.00 88.50 175 LYS A CA 1
ATOM 1401 C C . LYS A 1 175 ? -13.597 -2.291 1.925 1.00 88.50 175 LYS A C 1
ATOM 1403 O O . LYS A 1 175 ? -12.710 -2.847 1.280 1.00 88.50 175 LYS A O 1
ATOM 1408 N N . PRO A 1 176 ? -13.874 -0.978 1.753 1.00 86.19 176 PRO A N 1
ATOM 1409 C CA . PRO A 1 176 ? -13.127 -0.145 0.800 1.00 86.19 176 PRO A CA 1
ATOM 1410 C C . PRO A 1 176 ? -11.638 -0.065 1.150 1.00 86.19 176 PRO A C 1
ATOM 1412 O O . PRO A 1 176 ? -10.791 -0.114 0.265 1.00 86.19 176 PRO A O 1
ATOM 1415 N N . PHE A 1 177 ? -11.323 -0.032 2.443 1.00 83.94 177 PHE A N 1
ATOM 1416 C CA . PHE A 1 177 ? -9.952 0.007 2.930 1.00 83.94 177 PHE A CA 1
ATOM 1417 C C . PHE A 1 177 ? -9.168 -1.276 2.586 1.00 83.94 177 PHE A C 1
ATOM 1419 O O . PHE A 1 177 ? -8.059 -1.214 2.061 1.00 83.94 177 PHE A O 1
ATOM 1426 N N . SER A 1 178 ? -9.785 -2.445 2.788 1.00 86.81 178 SER A N 1
ATOM 1427 C CA . SER A 1 178 ? -9.228 -3.754 2.417 1.00 86.81 178 SER A CA 1
ATOM 1428 C C . SER A 1 178 ? -8.990 -3.847 0.913 1.00 86.81 178 SER A C 1
ATOM 1430 O O . SER A 1 178 ? -7.944 -4.321 0.489 1.00 86.81 178 SER A O 1
ATOM 1432 N N . ILE A 1 179 ? -9.947 -3.368 0.108 1.00 89.75 179 ILE A N 1
ATOM 1433 C CA . ILE A 1 179 ? -9.824 -3.323 -1.355 1.00 89.75 179 ILE A CA 1
ATOM 1434 C C . ILE A 1 179 ? -8.627 -2.456 -1.751 1.00 89.75 179 ILE A C 1
ATOM 1436 O O . ILE A 1 179 ? -7.802 -2.901 -2.540 1.00 89.75 179 ILE A O 1
ATOM 1440 N N . GLY A 1 180 ? -8.487 -1.267 -1.160 1.00 87.12 180 GLY A N 1
ATOM 1441 C CA . GLY A 1 180 ? -7.345 -0.388 -1.407 1.00 87.12 180 GLY A CA 1
ATOM 1442 C C . GLY A 1 180 ? -6.003 -1.053 -1.086 1.00 87.12 180 GLY A C 1
ATOM 1443 O O . GLY A 1 180 ? -5.092 -1.008 -1.906 1.00 87.12 180 GLY A O 1
ATOM 1444 N N . ILE A 1 181 ? -5.898 -1.746 0.053 1.00 85.88 181 ILE A N 1
ATOM 1445 C CA . ILE A 1 181 ? -4.685 -2.492 0.430 1.00 85.88 181 ILE A CA 1
ATOM 1446 C C . ILE A 1 181 ? -4.379 -3.614 -0.561 1.00 85.88 181 ILE A C 1
ATOM 1448 O O . ILE A 1 181 ? -3.236 -3.742 -0.992 1.00 85.88 181 ILE A O 1
ATOM 1452 N N . VAL A 1 182 ? -5.384 -4.419 -0.921 1.00 87.81 182 VAL A N 1
ATOM 1453 C CA . VAL A 1 182 ? -5.237 -5.515 -1.891 1.00 87.81 182 VAL A CA 1
ATOM 1454 C C . VAL A 1 182 ? -4.733 -4.967 -3.218 1.00 87.81 182 VAL A C 1
ATOM 1456 O O . VAL A 1 182 ? -3.737 -5.462 -3.733 1.00 87.81 182 VAL A O 1
ATOM 1459 N N . ILE A 1 183 ? -5.386 -3.923 -3.736 1.00 88.06 183 ILE A N 1
ATOM 1460 C CA . ILE A 1 183 ? -5.015 -3.269 -4.992 1.00 88.06 183 ILE A CA 1
ATOM 1461 C C . ILE A 1 183 ? -3.563 -2.804 -4.910 1.00 88.06 183 ILE A C 1
ATOM 1463 O O . ILE A 1 183 ? -2.752 -3.222 -5.725 1.00 88.06 183 ILE A O 1
ATOM 1467 N N . LEU A 1 184 ? -3.190 -2.019 -3.900 1.00 85.44 184 LEU A N 1
ATOM 1468 C CA . LEU A 1 184 ? -1.832 -1.481 -3.821 1.00 85.44 184 LEU A CA 1
ATOM 1469 C C . LEU A 1 184 ? -0.757 -2.564 -3.676 1.00 85.44 184 LEU A C 1
ATOM 1471 O O . LEU A 1 184 ? 0.290 -2.470 -4.314 1.00 85.44 184 LEU A O 1
ATOM 1475 N N . LEU A 1 185 ? -0.999 -3.590 -2.859 1.00 84.19 185 LEU A N 1
ATOM 1476 C CA . LEU A 1 185 ? 0.007 -4.613 -2.571 1.00 84.19 185 LEU A CA 1
ATOM 1477 C C . LEU A 1 185 ? 0.166 -5.628 -3.687 1.00 84.19 185 LEU A C 1
ATOM 1479 O O . LEU A 1 185 ? 1.295 -5.953 -4.047 1.00 84.19 185 LEU A O 1
ATOM 1483 N N . ILE A 1 186 ? -0.944 -6.098 -4.255 1.00 82.62 186 ILE A N 1
ATOM 1484 C CA . ILE A 1 186 ? -0.900 -7.039 -5.374 1.00 82.62 186 ILE A CA 1
ATOM 1485 C C . ILE A 1 186 ? -0.256 -6.365 -6.577 1.00 82.62 186 ILE A C 1
ATOM 1487 O O . ILE A 1 186 ? 0.624 -6.936 -7.207 1.00 82.62 186 ILE A O 1
ATOM 1491 N N . ILE A 1 187 ? -0.648 -5.132 -6.878 1.00 83.94 187 ILE A N 1
ATOM 1492 C CA . ILE A 1 187 ? -0.175 -4.448 -8.082 1.00 83.94 187 ILE A CA 1
ATOM 1493 C C . ILE A 1 187 ? 1.298 -4.138 -7.965 1.00 83.94 187 ILE A C 1
ATOM 1495 O O . ILE A 1 187 ? 2.059 -4.414 -8.881 1.00 83.94 187 ILE A O 1
ATOM 1499 N N . LYS A 1 188 ? 1.743 -3.642 -6.818 1.00 82.31 188 LYS A N 1
ATOM 1500 C CA . LYS A 1 188 ? 3.167 -3.434 -6.608 1.00 82.31 188 LYS A CA 1
ATOM 1501 C C . LYS A 1 188 ? 3.964 -4.727 -6.771 1.00 82.31 188 LYS A C 1
ATOM 1503 O O . LYS A 1 188 ? 4.973 -4.727 -7.468 1.00 82.31 188 LYS A O 1
ATOM 1508 N N . SER A 1 189 ? 3.480 -5.808 -6.163 1.00 86.06 189 SER A N 1
ATOM 1509 C CA . SER A 1 189 ? 4.159 -7.099 -6.187 1.00 86.06 189 SER A CA 1
ATOM 1510 C C . SER A 1 189 ? 4.201 -7.734 -7.580 1.00 86.06 189 SER A C 1
ATOM 1512 O O . SER A 1 189 ? 5.183 -8.370 -7.937 1.00 86.06 189 SER A O 1
ATOM 1514 N N . LEU A 1 190 ? 3.168 -7.519 -8.400 1.00 86.31 190 LEU A N 1
ATOM 1515 C CA . LEU A 1 190 ? 3.133 -8.012 -9.776 1.00 86.31 190 LEU A CA 1
ATOM 1516 C C . LEU A 1 190 ? 3.978 -7.156 -10.722 1.00 86.31 190 LEU A C 1
ATOM 1518 O O . LEU A 1 190 ? 4.680 -7.691 -11.572 1.00 86.31 190 LEU A O 1
ATOM 1522 N N . PHE A 1 191 ? 3.912 -5.830 -10.600 1.00 86.25 191 PHE A N 1
ATOM 1523 C CA . PHE A 1 191 ? 4.514 -4.937 -11.588 1.00 86.25 191 PHE A CA 1
ATOM 1524 C C . PHE A 1 191 ? 6.015 -4.716 -11.392 1.00 86.25 191 PHE A C 1
ATOM 1526 O O . PHE A 1 191 ? 6.683 -4.419 -12.379 1.00 86.25 191 PHE A O 1
ATOM 1533 N N . MET A 1 192 ? 6.555 -4.833 -10.171 1.00 84.19 192 MET A N 1
ATOM 1534 C CA . MET A 1 192 ? 8.001 -4.662 -9.960 1.00 84.19 192 MET A CA 1
ATOM 1535 C C . MET A 1 192 ? 8.812 -5.735 -10.704 1.00 84.19 192 MET A C 1
ATOM 1537 O O . MET A 1 192 ? 9.592 -5.345 -11.567 1.00 84.19 192 MET A O 1
ATOM 1541 N N . PRO A 1 193 ? 8.562 -7.050 -10.530 1.00 82.94 193 PRO A N 1
ATOM 1542 C CA . PRO A 1 193 ? 9.297 -8.078 -11.269 1.00 82.94 193 PRO A CA 1
ATOM 1543 C C . PRO A 1 193 ? 9.153 -7.944 -12.787 1.00 82.94 193 PRO A C 1
ATOM 1545 O O . PRO A 1 193 ? 10.124 -8.128 -13.513 1.00 82.94 193 PRO A O 1
ATOM 1548 N N . ILE A 1 194 ? 7.957 -7.585 -13.274 1.00 87.12 194 ILE A N 1
ATOM 1549 C CA . ILE A 1 194 ? 7.720 -7.364 -14.708 1.00 87.12 194 ILE A CA 1
ATOM 1550 C C . ILE A 1 194 ? 8.617 -6.242 -15.227 1.00 87.12 194 ILE A C 1
ATOM 1552 O O . ILE A 1 194 ? 9.246 -6.407 -16.269 1.00 87.12 194 ILE A O 1
ATOM 1556 N N . LEU A 1 195 ? 8.701 -5.118 -14.510 1.00 85.81 195 LEU A N 1
ATOM 1557 C CA . LEU A 1 195 ? 9.527 -3.985 -14.917 1.00 85.81 195 LEU A CA 1
ATOM 1558 C C . LEU A 1 195 ? 11.017 -4.347 -14.901 1.00 85.81 195 LEU A C 1
ATOM 1560 O O . LEU A 1 195 ? 11.729 -4.001 -15.838 1.00 85.81 195 LEU A O 1
ATOM 1564 N N . THR A 1 196 ? 11.477 -5.089 -13.895 1.00 85.44 196 THR A N 1
ATOM 1565 C CA . THR A 1 196 ? 12.886 -5.490 -13.785 1.00 85.44 196 THR A CA 1
ATOM 1566 C C . THR A 1 196 ? 13.278 -6.489 -14.872 1.00 85.44 196 THR A C 1
ATOM 1568 O O . THR A 1 196 ? 14.308 -6.316 -15.518 1.00 85.44 196 THR A O 1
ATOM 1571 N N . ILE A 1 197 ? 12.420 -7.474 -15.166 1.00 84.75 197 ILE A N 1
ATOM 1572 C CA . ILE A 1 197 ? 12.609 -8.403 -16.293 1.00 84.75 197 ILE A CA 1
ATOM 1573 C C . ILE A 1 197 ? 12.616 -7.641 -17.617 1.00 84.75 197 ILE A C 1
ATOM 1575 O O . ILE A 1 197 ? 13.454 -7.890 -18.475 1.00 84.75 197 ILE A O 1
ATOM 1579 N N . THR A 1 198 ? 11.702 -6.690 -17.781 1.00 86.12 198 THR A N 1
ATOM 1580 C CA . THR A 1 198 ? 11.633 -5.858 -18.982 1.00 86.12 198 THR A CA 1
ATOM 1581 C C . THR A 1 198 ? 12.922 -5.060 -19.171 1.00 86.12 198 THR A C 1
ATOM 1583 O O . THR A 1 198 ? 13.480 -5.070 -20.263 1.00 86.12 198 THR A O 1
ATOM 1586 N N . ASN A 1 199 ? 13.429 -4.426 -18.110 1.00 83.88 199 ASN A N 1
ATOM 1587 C CA . ASN A 1 199 ? 14.682 -3.673 -18.150 1.00 83.88 199 ASN A CA 1
ATOM 1588 C C . ASN A 1 199 ? 15.877 -4.579 -18.491 1.00 83.88 199 ASN A C 1
ATOM 1590 O O . ASN A 1 199 ? 16.731 -4.200 -19.290 1.00 83.88 199 ASN A O 1
ATOM 1594 N N . LEU A 1 200 ? 15.908 -5.796 -17.938 1.00 85.75 200 LEU A N 1
ATOM 1595 C CA . LEU A 1 200 ? 16.915 -6.804 -18.267 1.00 85.75 200 LEU A CA 1
ATOM 1596 C C . LEU A 1 200 ? 16.870 -7.168 -19.760 1.00 85.75 200 LEU A C 1
ATOM 1598 O O . LEU A 1 200 ? 17.904 -7.179 -20.424 1.00 85.75 200 LEU A O 1
ATOM 1602 N N . ILE A 1 201 ? 15.670 -7.413 -20.298 1.00 87.12 201 ILE A N 1
ATOM 1603 C CA . ILE A 1 201 ? 15.451 -7.722 -21.717 1.00 87.12 201 ILE A CA 1
ATOM 1604 C C . ILE A 1 201 ? 15.890 -6.551 -22.600 1.00 87.12 201 ILE A C 1
ATOM 1606 O O . ILE A 1 201 ? 16.570 -6.785 -23.591 1.00 87.12 201 ILE A O 1
ATOM 1610 N N . THR A 1 202 ? 15.558 -5.304 -22.245 1.00 84.62 202 THR A N 1
ATOM 1611 C CA . THR A 1 202 ? 15.992 -4.129 -23.024 1.00 84.62 202 THR A CA 1
ATOM 1612 C C . THR A 1 202 ? 17.498 -3.908 -22.993 1.00 84.62 202 THR A C 1
ATOM 1614 O O . THR A 1 202 ? 18.039 -3.331 -23.926 1.00 84.62 202 THR A O 1
ATOM 1617 N N . HIS A 1 203 ? 18.169 -4.298 -21.907 1.00 85.88 203 HIS A N 1
ATOM 1618 C CA . HIS A 1 203 ? 19.592 -4.026 -21.736 1.00 85.88 203 HIS A CA 1
ATOM 1619 C C . HIS A 1 203 ? 20.473 -5.085 -22.411 1.00 85.88 203 HIS A C 1
ATOM 1621 O O . HIS A 1 203 ? 21.508 -4.741 -22.971 1.00 85.88 203 HIS A O 1
ATOM 1627 N N . TYR A 1 204 ? 20.065 -6.359 -22.369 1.00 86.38 204 TYR A N 1
ATOM 1628 C CA . TYR A 1 204 ? 20.854 -7.478 -22.906 1.00 86.38 204 TYR A CA 1
ATOM 1629 C C . TYR A 1 204 ? 20.309 -8.087 -24.187 1.00 86.38 204 TYR A C 1
ATOM 1631 O O . TYR A 1 204 ? 21.031 -8.791 -24.890 1.00 86.38 204 TYR A O 1
ATOM 1639 N N . GLY A 1 205 ? 19.029 -7.888 -24.468 1.00 84.00 205 GLY A N 1
ATOM 1640 C CA . GLY A 1 205 ? 18.461 -8.348 -25.712 1.00 84.00 205 GLY A CA 1
ATOM 1641 C C . GLY A 1 205 ? 18.948 -7.455 -26.838 1.00 84.00 205 GLY A C 1
ATOM 1642 O O . GLY A 1 205 ? 18.714 -6.251 -26.815 1.00 84.00 205 GLY A O 1
ATOM 1643 N N . ASP A 1 206 ? 19.572 -8.063 -27.841 1.00 82.56 206 ASP A N 1
ATOM 1644 C CA . ASP A 1 206 ? 19.964 -7.428 -29.105 1.00 82.56 206 ASP A CA 1
ATOM 1645 C C . ASP A 1 206 ? 18.719 -7.147 -29.978 1.00 82.56 206 ASP A C 1
ATOM 1647 O O . ASP A 1 206 ? 18.670 -7.409 -31.179 1.00 82.56 206 ASP A O 1
ATOM 1651 N N . PHE A 1 207 ? 17.633 -6.707 -29.336 1.00 77.19 207 PHE A N 1
ATOM 1652 C CA . PHE A 1 207 ? 16.402 -6.322 -29.992 1.00 77.19 207 PHE A CA 1
ATOM 1653 C C . PHE A 1 207 ? 16.672 -4.979 -30.659 1.00 77.19 207 PHE A C 1
ATOM 1655 O O . PHE A 1 207 ? 16.666 -3.936 -30.002 1.00 77.19 207 PHE A O 1
ATOM 1662 N N . GLU A 1 208 ? 16.912 -5.008 -31.972 1.00 79.00 208 GLU A N 1
ATOM 1663 C CA . GLU A 1 208 ? 16.773 -3.817 -32.807 1.00 79.00 208 GLU A CA 1
ATOM 1664 C C . GLU A 1 208 ? 15.472 -3.113 -32.417 1.00 79.00 208 GLU A C 1
ATOM 1666 O O . GLU A 1 208 ? 14.423 -3.753 -32.383 1.00 79.00 208 GLU A O 1
ATOM 1671 N N . TYR A 1 209 ? 15.583 -1.830 -32.059 1.00 74.38 209 TYR A N 1
ATOM 1672 C CA . TYR A 1 209 ? 14.535 -0.954 -31.528 1.00 74.38 209 TYR A CA 1
ATOM 1673 C C . TYR A 1 209 ? 13.116 -1.290 -32.036 1.00 74.38 209 TYR A C 1
ATOM 1675 O O . TYR A 1 209 ? 12.626 -0.687 -32.991 1.00 74.38 209 TYR A O 1
ATOM 1683 N N . ASP A 1 210 ? 12.424 -2.219 -31.367 1.00 86.38 210 ASP A N 1
ATOM 1684 C CA . ASP A 1 210 ? 11.027 -2.518 -31.670 1.00 86.38 210 ASP A CA 1
ATOM 1685 C C . ASP A 1 210 ? 10.164 -1.486 -30.948 1.00 86.38 210 ASP A C 1
ATOM 1687 O O . ASP A 1 210 ? 9.947 -1.536 -29.731 1.00 86.38 210 ASP A O 1
ATOM 1691 N N . GLU A 1 211 ? 9.678 -0.507 -31.708 1.00 85.31 211 GLU A N 1
ATOM 1692 C CA . GLU A 1 211 ? 8.813 0.552 -31.196 1.00 85.31 211 GLU A CA 1
ATOM 1693 C C . GLU A 1 211 ? 7.555 -0.014 -30.495 1.00 85.31 211 GLU A C 1
ATOM 1695 O O . GLU A 1 211 ? 7.038 0.604 -29.557 1.00 85.31 211 GLU A O 1
ATOM 1700 N N . ASN A 1 212 ? 7.084 -1.211 -30.882 1.00 86.62 212 ASN A N 1
ATOM 1701 C CA . ASN A 1 212 ? 5.947 -1.867 -30.230 1.00 86.62 212 ASN A CA 1
ATOM 1702 C C . ASN A 1 212 ? 6.294 -2.335 -28.817 1.00 86.62 212 ASN A C 1
ATOM 1704 O O . ASN A 1 212 ? 5.458 -2.232 -27.915 1.00 86.62 212 ASN A O 1
ATOM 1708 N N . PHE A 1 213 ? 7.520 -2.821 -28.607 1.00 85.81 213 PHE A N 1
ATOM 1709 C CA . PHE A 1 213 ? 7.968 -3.264 -27.294 1.00 85.81 213 PHE A CA 1
ATOM 1710 C C . PHE A 1 213 ? 7.954 -2.095 -26.311 1.00 85.81 213 PHE A C 1
ATOM 1712 O O . PHE A 1 213 ? 7.317 -2.184 -25.263 1.00 85.81 213 PHE A O 1
ATOM 1719 N N . TYR A 1 214 ? 8.516 -0.945 -26.693 1.00 84.69 214 TYR A N 1
ATOM 1720 C CA . TYR A 1 214 ? 8.441 0.269 -25.877 1.00 84.69 214 TYR A CA 1
ATOM 1721 C C . TYR A 1 214 ? 6.999 0.679 -25.575 1.00 84.69 214 TYR A C 1
ATOM 1723 O O . TYR A 1 214 ? 6.678 0.968 -24.421 1.00 84.69 214 TYR A O 1
ATOM 1731 N N . LEU A 1 215 ? 6.104 0.664 -26.567 1.00 85.56 215 LEU A N 1
ATOM 1732 C CA . LEU A 1 215 ? 4.698 1.008 -26.346 1.00 85.56 215 LEU A CA 1
ATOM 1733 C C . LEU A 1 215 ? 4.044 0.112 -25.279 1.00 85.56 215 LEU A C 1
ATOM 1735 O O . LEU A 1 215 ? 3.318 0.615 -24.417 1.00 85.56 215 LEU A O 1
ATOM 1739 N N . ILE A 1 216 ? 4.342 -1.192 -25.290 1.00 87.44 216 ILE A N 1
ATOM 1740 C CA . ILE A 1 216 ? 3.872 -2.142 -24.272 1.00 87.44 216 ILE A CA 1
ATOM 1741 C C . ILE A 1 216 ? 4.430 -1.773 -22.893 1.00 87.44 216 ILE A C 1
ATOM 1743 O O . ILE A 1 216 ? 3.665 -1.704 -21.930 1.00 87.44 216 ILE A O 1
ATOM 1747 N N . ILE A 1 217 ? 5.728 -1.470 -22.790 1.00 86.19 217 ILE A N 1
ATOM 1748 C CA . ILE A 1 217 ? 6.370 -1.077 -21.525 1.00 86.19 217 ILE A CA 1
ATOM 1749 C C . ILE A 1 217 ? 5.711 0.175 -20.946 1.00 86.19 217 ILE A C 1
ATOM 1751 O O . ILE A 1 217 ? 5.300 0.182 -19.784 1.00 86.19 217 ILE A O 1
ATOM 1755 N N . TYR A 1 218 ? 5.555 1.229 -21.750 1.00 84.50 218 TYR A N 1
ATOM 1756 C CA . TYR A 1 218 ? 4.898 2.458 -21.304 1.00 84.50 218 TYR A CA 1
ATOM 1757 C C . TYR A 1 218 ? 3.433 2.226 -20.939 1.00 84.50 218 TYR A C 1
ATOM 1759 O O . TYR A 1 218 ? 2.955 2.808 -19.965 1.00 84.50 218 TYR A O 1
ATOM 1767 N N . GLY A 1 219 ? 2.731 1.344 -21.654 1.00 86.94 219 GLY A N 1
ATOM 1768 C CA . GLY A 1 219 ? 1.381 0.912 -21.297 1.00 86.94 219 GLY A CA 1
ATOM 1769 C C . GLY A 1 219 ? 1.325 0.236 -19.923 1.00 86.94 219 GLY A C 1
ATOM 1770 O O . GLY A 1 219 ? 0.487 0.588 -19.093 1.00 86.94 219 GLY A O 1
ATOM 1771 N N . ILE A 1 220 ? 2.255 -0.678 -19.635 1.00 86.69 220 ILE A N 1
ATOM 1772 C CA . ILE A 1 220 ? 2.384 -1.348 -18.330 1.00 86.69 220 ILE A CA 1
ATOM 1773 C C . ILE A 1 220 ? 2.687 -0.323 -17.228 1.00 86.69 220 ILE A C 1
ATOM 1775 O O . ILE A 1 220 ? 2.026 -0.317 -16.185 1.00 86.69 220 ILE A O 1
ATOM 1779 N N . ILE A 1 221 ? 3.638 0.587 -17.461 1.00 83.62 221 ILE A N 1
ATOM 1780 C CA . ILE A 1 221 ? 3.980 1.666 -16.523 1.00 83.62 221 ILE A CA 1
ATOM 1781 C C . ILE A 1 221 ? 2.760 2.556 -16.262 1.00 83.62 221 ILE A C 1
ATOM 1783 O O . ILE A 1 221 ? 2.470 2.879 -15.109 1.00 83.62 221 ILE A O 1
ATOM 1787 N N . PHE A 1 222 ? 2.015 2.925 -17.299 1.00 84.75 222 PHE A N 1
ATOM 1788 C CA . PHE A 1 222 ? 0.802 3.726 -17.174 1.00 84.75 222 PHE A CA 1
ATOM 1789 C C . PHE A 1 222 ? -0.262 3.017 -16.324 1.00 84.75 222 PHE A C 1
ATOM 1791 O O . PHE A 1 222 ? -0.773 3.597 -15.363 1.00 84.75 222 PHE A O 1
ATOM 1798 N N . ILE A 1 223 ? -0.551 1.743 -16.614 1.00 87.25 223 ILE A N 1
ATOM 1799 C CA . ILE A 1 223 ? -1.528 0.937 -15.864 1.00 87.25 223 ILE A CA 1
ATOM 1800 C C . ILE A 1 223 ? -1.122 0.825 -14.387 1.00 87.25 223 ILE A C 1
ATOM 1802 O O . ILE A 1 223 ? -1.971 0.984 -13.507 1.00 87.25 223 ILE A O 1
ATOM 1806 N N . LYS A 1 224 ? 0.172 0.626 -14.095 1.00 86.00 224 LYS A N 1
ATOM 1807 C CA . LYS A 1 224 ? 0.710 0.619 -12.723 1.00 86.00 224 LYS A CA 1
ATOM 1808 C C . LYS A 1 224 ? 0.358 1.906 -11.975 1.00 86.00 224 LYS A C 1
ATOM 1810 O O . LYS A 1 224 ? -0.159 1.837 -10.861 1.00 86.00 224 LYS A O 1
ATOM 1815 N N . HIS A 1 225 ? 0.627 3.072 -12.566 1.00 82.31 225 HIS A N 1
ATOM 1816 C CA . HIS A 1 225 ? 0.349 4.363 -11.926 1.00 82.31 225 HIS A CA 1
ATOM 1817 C C . HIS A 1 225 ? -1.152 4.612 -11.761 1.00 82.31 225 HIS A C 1
ATOM 1819 O O . HIS A 1 225 ? -1.589 5.062 -10.702 1.00 82.31 225 HIS A O 1
ATOM 1825 N N . LEU A 1 226 ? -1.956 4.269 -12.770 1.00 85.44 226 LEU A N 1
ATOM 1826 C CA . LEU A 1 226 ? -3.409 4.396 -12.698 1.00 85.44 226 LEU A CA 1
ATOM 1827 C C . LEU A 1 226 ? -3.979 3.580 -11.533 1.00 85.44 226 LEU A C 1
ATOM 1829 O O . LEU A 1 226 ? -4.765 4.083 -10.729 1.00 85.44 226 LEU A O 1
ATOM 1833 N N . LEU A 1 227 ? -3.559 2.323 -11.409 1.00 87.00 227 LEU A N 1
ATOM 1834 C CA . LEU A 1 227 ? -4.049 1.467 -10.343 1.00 87.00 227 LEU A CA 1
ATOM 1835 C C . LEU A 1 227 ? -3.510 1.862 -8.961 1.00 87.00 227 LEU A C 1
ATOM 1837 O O . LEU A 1 227 ? -4.221 1.706 -7.967 1.00 87.00 227 LEU A O 1
ATOM 1841 N N . LEU A 1 228 ? -2.292 2.408 -8.889 1.00 82.62 228 LEU A N 1
ATOM 1842 C CA . LEU A 1 228 ? -1.758 3.017 -7.671 1.00 82.62 228 LEU A CA 1
ATOM 1843 C C . LEU A 1 228 ? -2.683 4.144 -7.186 1.00 82.62 228 LEU A C 1
ATOM 1845 O O . LEU A 1 228 ? -3.084 4.153 -6.023 1.00 82.62 228 LEU A O 1
ATOM 1849 N N . ILE A 1 229 ? -3.080 5.052 -8.082 1.00 83.00 229 ILE A N 1
ATOM 1850 C CA . ILE A 1 229 ? -4.006 6.149 -7.767 1.00 83.00 229 ILE A CA 1
ATOM 1851 C C . ILE A 1 229 ? -5.348 5.599 -7.281 1.00 83.00 229 ILE A C 1
ATOM 1853 O O . ILE A 1 229 ? -5.849 6.030 -6.243 1.00 83.00 229 ILE A O 1
ATOM 1857 N N . ILE A 1 230 ? -5.908 4.610 -7.983 1.00 87.88 230 ILE A N 1
ATOM 1858 C CA . ILE A 1 230 ? -7.158 3.953 -7.578 1.00 87.88 230 ILE A CA 1
ATOM 1859 C C . ILE A 1 230 ? -7.025 3.368 -6.164 1.00 87.88 230 ILE A C 1
ATOM 1861 O O . ILE A 1 230 ? -7.889 3.596 -5.316 1.00 87.88 230 ILE A O 1
ATOM 1865 N N . GLY A 1 231 ? -5.927 2.666 -5.876 1.00 86.62 231 GLY A N 1
ATOM 1866 C CA . GLY A 1 231 ? -5.648 2.109 -4.555 1.00 86.62 231 GLY A CA 1
ATOM 1867 C C . GLY A 1 231 ? -5.567 3.177 -3.459 1.00 86.62 231 GLY A C 1
ATOM 1868 O O . GLY A 1 231 ? -6.191 3.021 -2.407 1.00 86.62 231 GLY A O 1
ATOM 1869 N N . ILE A 1 232 ? -4.878 4.293 -3.724 1.00 82.38 232 ILE A N 1
ATOM 1870 C CA . ILE A 1 232 ? -4.791 5.442 -2.807 1.00 82.38 232 ILE A CA 1
ATOM 1871 C C . ILE A 1 232 ? -6.181 6.037 -2.549 1.00 82.38 232 ILE A C 1
ATOM 1873 O O . ILE A 1 232 ? -6.529 6.283 -1.394 1.00 82.38 232 ILE A O 1
ATOM 1877 N N . ILE A 1 233 ? -7.004 6.214 -3.588 1.00 85.94 233 ILE A N 1
ATOM 1878 C CA . ILE A 1 233 ? -8.375 6.731 -3.461 1.00 85.94 233 ILE A CA 1
ATOM 1879 C C . ILE A 1 233 ? -9.223 5.812 -2.573 1.00 85.94 233 ILE A C 1
ATOM 1881 O O . ILE A 1 233 ? -9.906 6.292 -1.668 1.00 85.94 233 ILE A O 1
ATOM 1885 N N . PHE A 1 234 ? -9.165 4.491 -2.771 1.00 88.50 234 PHE A N 1
ATOM 1886 C CA . PHE A 1 234 ? -9.901 3.540 -1.931 1.00 88.50 234 PHE A CA 1
ATOM 1887 C C . PHE A 1 234 ? -9.467 3.590 -0.465 1.00 88.50 234 PHE A C 1
ATOM 1889 O O . PHE A 1 234 ? -10.320 3.557 0.430 1.00 88.50 234 PHE A O 1
ATOM 1896 N N . ILE A 1 235 ? -8.161 3.712 -0.214 1.00 84.06 235 ILE A N 1
ATOM 1897 C CA . ILE A 1 235 ? -7.644 3.892 1.143 1.00 84.06 235 ILE A CA 1
ATOM 1898 C C . ILE A 1 235 ? -8.141 5.207 1.742 1.00 84.06 235 ILE A C 1
ATOM 1900 O O . ILE A 1 235 ? -8.647 5.189 2.862 1.00 84.06 235 ILE A O 1
ATOM 1904 N N . ALA A 1 236 ? -8.067 6.313 1.001 1.00 82.12 236 ALA A N 1
ATOM 1905 C CA . ALA A 1 236 ? -8.530 7.622 1.450 1.00 82.12 236 ALA A CA 1
ATOM 1906 C C . ALA A 1 236 ? -10.034 7.636 1.770 1.00 82.12 236 ALA A C 1
ATOM 1908 O O . ALA A 1 236 ? -10.454 8.157 2.799 1.00 82.12 236 ALA A O 1
ATOM 1909 N N . ILE A 1 237 ? -10.866 7.010 0.935 1.00 85.81 237 ILE A N 1
ATOM 1910 C CA . ILE A 1 237 ? -12.304 6.866 1.206 1.00 85.81 237 ILE A CA 1
ATOM 1911 C C . ILE A 1 237 ? -12.527 6.031 2.472 1.00 85.81 237 ILE A C 1
ATOM 1913 O O . ILE A 1 237 ? -13.389 6.361 3.291 1.00 85.81 237 ILE A O 1
ATO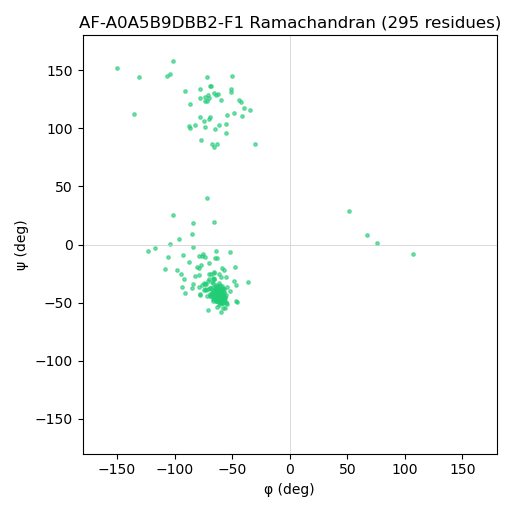M 1917 N N . GLY A 1 238 ? -11.757 4.952 2.641 1.00 83.25 238 GLY A N 1
ATOM 1918 C CA . GLY A 1 238 ? -11.776 4.132 3.848 1.00 83.25 238 GLY A CA 1
ATOM 1919 C C . GLY A 1 238 ? -11.434 4.947 5.095 1.00 83.25 238 GLY A C 1
ATOM 1920 O O . GLY A 1 238 ? -12.205 4.942 6.055 1.00 83.25 238 GLY A O 1
ATOM 1921 N N . THR A 1 239 ? -10.331 5.698 5.063 1.00 78.31 239 THR A N 1
ATOM 1922 C CA . THR A 1 239 ? -9.859 6.502 6.197 1.00 78.31 239 THR A CA 1
ATOM 1923 C C . THR A 1 239 ? -10.831 7.631 6.528 1.00 78.31 239 THR A C 1
ATOM 1925 O O . THR A 1 239 ? -11.238 7.752 7.684 1.00 78.31 239 THR A O 1
ATOM 1928 N N . LEU A 1 240 ? -11.307 8.384 5.532 1.00 81.50 240 LEU A N 1
ATOM 1929 C CA . LEU A 1 240 ? -12.311 9.433 5.720 1.00 81.50 240 LEU A CA 1
ATOM 1930 C C . LEU A 1 240 ? -13.565 8.876 6.394 1.00 81.50 240 LEU A C 1
ATOM 1932 O O . LEU A 1 240 ? -13.992 9.394 7.424 1.00 81.50 240 LEU A O 1
ATOM 1936 N N . LYS A 1 241 ? -14.118 7.766 5.889 1.00 83.00 241 LYS A N 1
ATOM 1937 C CA . LYS A 1 241 ? -15.303 7.157 6.506 1.00 83.00 241 LYS A CA 1
ATOM 1938 C C . LYS A 1 241 ? -15.052 6.714 7.945 1.00 83.00 241 LYS A C 1
ATOM 1940 O O . LYS A 1 241 ? -15.930 6.910 8.777 1.00 83.00 241 LYS A O 1
ATOM 1945 N N . THR A 1 242 ? -13.876 6.164 8.257 1.00 74.75 242 THR A N 1
ATOM 1946 C CA . THR A 1 242 ? -13.541 5.795 9.644 1.00 74.75 242 THR A CA 1
ATOM 1947 C C . THR A 1 242 ? -13.411 7.003 10.573 1.00 74.75 242 THR A C 1
ATOM 1949 O O . THR A 1 242 ? -13.716 6.880 11.755 1.00 74.75 242 THR A O 1
ATOM 1952 N N . MET A 1 243 ? -13.016 8.174 10.060 1.00 69.88 243 MET A N 1
ATOM 1953 C CA . MET A 1 243 ? -12.924 9.406 10.851 1.00 69.88 243 MET A CA 1
ATOM 1954 C C . MET A 1 243 ? -14.295 9.999 11.187 1.00 69.88 243 MET A C 1
ATOM 1956 O O . MET A 1 243 ? -14.459 10.535 12.280 1.00 69.88 243 MET A O 1
ATOM 1960 N N . TYR A 1 244 ? -15.276 9.874 10.288 1.00 71.81 244 TYR A N 1
ATOM 1961 C CA . TYR A 1 244 ? -16.640 10.362 10.516 1.00 71.81 244 TYR A CA 1
ATOM 1962 C C . TYR A 1 244 ? -17.466 9.487 11.459 1.00 71.81 244 TYR A C 1
ATOM 1964 O O . TYR A 1 244 ? -18.563 9.895 11.832 1.00 71.81 244 TYR A O 1
ATOM 1972 N N . VAL A 1 245 ? -16.981 8.305 11.862 1.00 70.81 245 VAL A N 1
ATOM 1973 C CA . VAL A 1 245 ? -17.671 7.486 12.866 1.00 70.81 245 VAL A CA 1
ATOM 1974 C C . VAL A 1 245 ? -17.550 8.196 14.212 1.00 70.81 245 VAL A C 1
ATOM 1976 O O . VAL A 1 245 ? -16.460 8.227 14.790 1.00 70.81 245 VAL A O 1
ATOM 1979 N N . PRO A 1 246 ? -18.638 8.778 14.737 1.00 62.09 246 PRO A N 1
ATOM 1980 C CA . PRO A 1 246 ? -18.540 9.557 15.951 1.00 62.09 246 PRO A CA 1
ATOM 1981 C C . PRO A 1 246 ? -18.240 8.593 17.111 1.00 62.09 246 PRO A C 1
ATOM 1983 O O . PRO A 1 246 ? -18.831 7.515 17.216 1.00 62.09 246 PRO A O 1
ATOM 1986 N N . LEU A 1 247 ? -17.308 8.970 17.994 1.00 59.09 247 LEU A N 1
ATOM 1987 C CA . LEU A 1 247 ? -16.823 8.176 19.142 1.00 59.09 247 LEU A CA 1
ATOM 1988 C C . LEU A 1 247 ? -17.893 7.915 20.233 1.00 59.09 247 LEU A C 1
ATOM 1990 O O . LEU A 1 247 ? -17.574 7.563 21.370 1.00 59.09 247 LEU A O 1
ATOM 1994 N N . ILE A 1 248 ? -19.177 8.043 19.895 1.00 56.03 248 ILE A N 1
ATOM 1995 C CA . ILE A 1 248 ? -20.339 7.925 20.790 1.00 56.03 248 ILE A CA 1
ATOM 1996 C C . ILE A 1 248 ? -20.387 6.537 21.461 1.00 56.03 248 ILE A C 1
ATOM 1998 O O . ILE A 1 248 ? -20.927 6.385 22.553 1.00 56.03 248 ILE A O 1
ATOM 2002 N N . PHE A 1 249 ? -19.713 5.536 20.886 1.00 56.00 249 PHE A N 1
ATOM 2003 C CA . PHE A 1 249 ? -19.626 4.173 21.418 1.00 56.00 249 PHE A CA 1
ATOM 2004 C C . PHE A 1 249 ? -18.927 4.039 22.782 1.00 56.00 249 PHE A C 1
ATOM 2006 O O . PHE A 1 249 ? -19.005 2.970 23.391 1.00 56.00 249 PHE A O 1
ATOM 2013 N N . SER A 1 250 ? -18.253 5.078 23.289 1.00 53.44 250 SER A N 1
ATOM 2014 C CA . SER A 1 250 ? -17.520 4.973 24.558 1.00 53.44 250 SER A CA 1
ATOM 2015 C C . SER A 1 250 ? -18.346 5.268 25.815 1.00 53.44 250 SER A C 1
ATOM 2017 O O . SER A 1 250 ? -17.874 4.934 26.902 1.00 53.44 250 SER A O 1
ATOM 2019 N N . LYS A 1 251 ? -19.539 5.875 25.734 1.00 53.50 251 LYS A N 1
ATOM 2020 C CA . LYS A 1 251 ? -20.262 6.291 26.957 1.00 53.50 251 LYS A CA 1
ATOM 2021 C C . LYS A 1 251 ? -21.285 5.284 27.486 1.00 53.50 251 LYS A C 1
ATOM 2023 O O . LYS A 1 251 ? -21.483 5.235 28.697 1.00 53.50 251 LYS A O 1
ATOM 2028 N N . ASP A 1 252 ? -21.842 4.413 26.647 1.00 53.53 252 ASP A N 1
ATOM 2029 C CA . ASP A 1 252 ? -22.955 3.555 27.088 1.00 53.53 252 ASP A CA 1
ATOM 2030 C C . ASP A 1 252 ? -22.561 2.174 27.620 1.00 53.53 252 ASP A C 1
ATOM 2032 O O . ASP A 1 252 ? -23.377 1.516 28.257 1.00 53.53 252 ASP A O 1
ATOM 2036 N N . LYS A 1 253 ? -21.300 1.739 27.491 1.00 54.12 253 LYS A N 1
ATOM 2037 C CA . LYS A 1 253 ? -20.863 0.472 28.120 1.00 54.12 253 LYS A CA 1
ATOM 2038 C C . LYS A 1 253 ? -20.690 0.563 29.646 1.00 54.12 253 LYS A C 1
ATOM 2040 O O . LYS A 1 253 ? -20.536 -0.466 30.296 1.00 54.12 253 LYS A O 1
ATOM 2045 N N . GLY A 1 254 ? -20.722 1.771 30.218 1.00 55.56 254 GLY A N 1
ATOM 2046 C CA . GLY A 1 254 ? -20.635 2.005 31.666 1.00 55.56 254 GLY A CA 1
ATOM 2047 C C . GLY A 1 254 ? -21.985 2.215 32.351 1.00 55.56 254 GLY A C 1
ATOM 2048 O O . GLY A 1 254 ? -22.113 1.961 33.550 1.00 55.56 254 GLY A O 1
ATOM 2049 N N . LYS A 1 255 ? -23.023 2.606 31.603 1.00 53.75 255 LYS A N 1
ATOM 2050 C CA . LYS A 1 255 ? -24.388 2.516 32.105 1.00 53.75 255 LYS A CA 1
ATOM 2051 C C . LYS A 1 255 ? -24.751 1.043 31.985 1.00 53.75 255 LYS A C 1
ATOM 2053 O O . LYS A 1 255 ? -25.262 0.606 30.958 1.00 53.75 255 LYS A O 1
ATOM 2058 N N . LYS A 1 256 ? -24.475 0.255 33.040 1.00 62.91 256 LYS A N 1
ATOM 2059 C CA . LYS A 1 256 ? -25.300 -0.931 33.309 1.00 62.91 256 LYS A CA 1
ATOM 2060 C C . LYS A 1 256 ? -26.707 -0.451 33.014 1.00 62.91 256 LYS A C 1
ATOM 2062 O O . LYS A 1 256 ? -27.122 0.541 33.616 1.00 62.91 256 LYS A O 1
ATOM 2067 N N . VAL A 1 257 ? -27.367 -1.046 32.025 1.00 57.69 257 VAL A N 1
ATOM 2068 C CA . VAL A 1 257 ? -28.801 -0.881 31.878 1.00 57.69 257 VAL A CA 1
ATOM 2069 C C . VAL A 1 257 ? -29.310 -1.330 33.233 1.00 57.69 257 VAL A C 1
ATOM 2071 O O . VAL A 1 257 ? -29.370 -2.521 33.530 1.00 57.69 257 VAL A O 1
ATOM 2074 N N . ILE A 1 258 ? -29.536 -0.359 34.118 1.00 60.16 258 ILE A N 1
ATOM 2075 C CA . ILE A 1 258 ? -30.397 -0.515 35.261 1.00 60.16 258 ILE A CA 1
ATOM 2076 C C . ILE A 1 258 ? -31.716 -0.697 34.535 1.00 60.16 258 ILE A C 1
ATOM 2078 O O . ILE A 1 258 ? -32.414 0.271 34.244 1.00 60.16 258 ILE A O 1
ATOM 2082 N N . LEU A 1 259 ? -31.980 -1.941 34.109 1.00 66.69 259 LEU A N 1
ATOM 2083 C CA . LEU A 1 259 ? -33.331 -2.398 33.865 1.00 66.69 259 LEU A CA 1
ATOM 2084 C C . LEU A 1 259 ? -34.086 -1.826 35.050 1.00 66.69 259 LEU A C 1
ATOM 2086 O O . LEU A 1 259 ? -33.582 -2.046 36.162 1.00 66.69 259 LEU A O 1
ATOM 2090 N N . PRO A 1 260 ? -35.132 -1.004 34.822 1.00 57.84 260 PRO A N 1
ATOM 2091 C CA . PRO A 1 260 ? -35.835 -0.311 35.890 1.00 57.84 260 PRO A CA 1
ATOM 2092 C C . PRO A 1 260 ? -35.968 -1.324 37.000 1.00 57.84 260 PRO A C 1
ATOM 2094 O O . PRO A 1 260 ? -36.548 -2.390 36.771 1.00 57.84 260 PRO A O 1
ATOM 2097 N N . ARG A 1 261 ? -35.228 -1.083 38.096 1.00 54.69 261 ARG A N 1
ATOM 2098 C CA . ARG A 1 261 ? -35.136 -2.012 39.214 1.00 54.69 261 ARG A CA 1
ATOM 2099 C C . ARG A 1 261 ? -36.585 -2.189 39.573 1.00 54.69 261 ARG A C 1
ATOM 2101 O O . ARG A 1 261 ? -37.175 -1.228 40.054 1.00 54.69 261 ARG A O 1
ATOM 2108 N N . LYS A 1 262 ? -37.162 -3.334 39.188 1.00 60.72 262 LYS A N 1
ATOM 2109 C CA . LYS A 1 262 ? -38.568 -3.642 39.411 1.00 60.72 262 LYS A CA 1
ATOM 2110 C C . LYS A 1 262 ? -38.747 -3.296 40.869 1.00 60.72 262 LYS A C 1
ATOM 2112 O O . LYS A 1 262 ? -38.014 -3.862 41.682 1.00 60.72 262 LYS A O 1
ATOM 2117 N N . GLU A 1 263 ? -39.529 -2.259 41.151 1.00 54.81 263 GLU A N 1
ATOM 2118 C CA . GLU A 1 263 ? -39.707 -1.755 42.501 1.00 54.81 263 GLU A CA 1
ATOM 2119 C C . GLU A 1 263 ? -40.362 -2.894 43.272 1.00 54.81 263 GLU A C 1
ATOM 2121 O O . GLU A 1 263 ? -41.580 -3.056 43.316 1.00 54.81 263 GLU A O 1
ATOM 2126 N N . THR A 1 264 ? -39.535 -3.786 43.807 1.00 60.12 264 THR A N 1
ATOM 2127 C CA . THR A 1 264 ? -39.918 -4.694 44.860 1.00 60.12 264 THR A CA 1
ATOM 2128 C C . THR A 1 264 ? -40.205 -3.750 45.998 1.00 60.12 264 THR A C 1
ATOM 2130 O O . THR A 1 264 ? -39.272 -3.198 46.586 1.00 60.12 264 THR A O 1
ATOM 2133 N N . ARG A 1 265 ? -41.500 -3.473 46.192 1.00 61.06 265 ARG A N 1
ATOM 2134 C CA . ARG A 1 265 ? -42.038 -2.740 47.333 1.00 61.06 265 ARG A CA 1
ATOM 2135 C C . ARG A 1 265 ? -41.187 -3.108 48.535 1.00 61.06 265 ARG A C 1
ATOM 2137 O O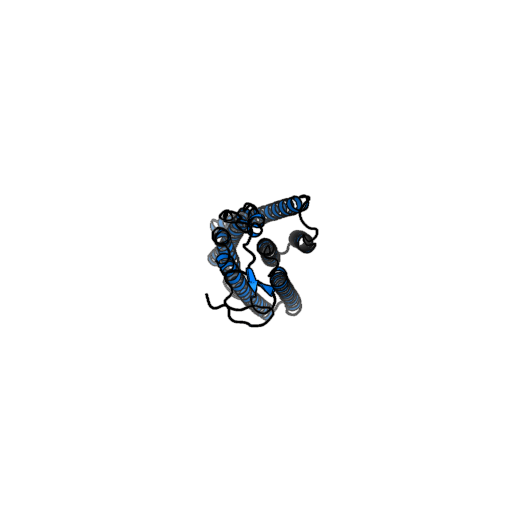 . ARG A 1 265 ? -41.094 -4.284 48.882 1.00 61.06 265 ARG A O 1
ATOM 2144 N N . TYR A 1 266 ? -40.498 -2.119 49.082 1.00 58.19 266 TYR A N 1
ATOM 2145 C CA . TYR A 1 266 ? -39.681 -2.292 50.264 1.00 58.19 266 TYR A CA 1
ATOM 2146 C C . TYR A 1 266 ? -40.641 -2.576 51.423 1.00 58.19 266 TYR A C 1
ATOM 2148 O O . TYR A 1 266 ? -41.125 -1.660 52.080 1.00 58.19 266 TYR A O 1
ATOM 2156 N N . SER A 1 267 ? -40.999 -3.846 51.611 1.00 67.25 267 SER A N 1
ATOM 2157 C CA . SER A 1 267 ? -41.468 -4.315 52.904 1.00 67.25 267 SER A CA 1
ATOM 2158 C C . SER A 1 267 ? -40.224 -4.378 53.781 1.00 67.25 267 SER A C 1
ATOM 2160 O O . SER A 1 267 ? -39.240 -4.989 53.351 1.00 67.25 267 SER A O 1
ATOM 2162 N N . PRO A 1 268 ? -40.213 -3.746 54.965 1.00 75.06 268 PRO A N 1
ATOM 2163 C CA . PRO A 1 268 ? -39.126 -3.947 55.909 1.00 75.06 268 PRO A CA 1
ATOM 2164 C C . PRO A 1 268 ? -38.923 -5.461 56.104 1.00 75.06 268 PRO A C 1
ATOM 2166 O O . PRO A 1 268 ? -39.916 -6.191 56.208 1.00 75.06 268 PRO A O 1
ATOM 2169 N N . PRO A 1 269 ? -37.672 -5.953 56.060 1.00 76.81 269 PRO A N 1
ATOM 2170 C CA . PRO A 1 269 ? -37.398 -7.374 56.197 1.00 76.81 269 PRO A CA 1
ATOM 2171 C C . PRO A 1 269 ? -37.923 -7.849 57.552 1.00 76.81 269 PRO A C 1
ATOM 2173 O O . PRO A 1 269 ? -37.572 -7.291 58.591 1.00 76.81 269 PRO A O 1
ATOM 2176 N N . ILE A 1 270 ? -38.790 -8.859 57.530 1.00 81.88 270 ILE A N 1
ATOM 2177 C CA . ILE A 1 270 ? -39.254 -9.535 58.740 1.00 81.88 270 ILE A CA 1
ATOM 2178 C C . ILE A 1 270 ? -38.048 -10.304 59.283 1.00 81.88 270 ILE A C 1
ATOM 2180 O O . ILE A 1 270 ? -37.582 -11.251 58.652 1.00 81.88 270 ILE A O 1
ATOM 2184 N N . ILE A 1 271 ? -37.506 -9.855 60.413 1.00 87.38 271 ILE A N 1
ATOM 2185 C CA . ILE A 1 271 ? -36.403 -10.529 61.103 1.00 87.38 271 ILE A CA 1
ATOM 2186 C C . ILE A 1 271 ? -37.021 -11.579 62.027 1.00 87.38 271 ILE A C 1
ATOM 2188 O O . ILE A 1 271 ? -37.820 -11.237 62.896 1.00 87.38 271 ILE A O 1
ATOM 2192 N N . ILE A 1 272 ? -36.657 -12.847 61.837 1.00 92.00 272 ILE A N 1
ATOM 2193 C CA . ILE A 1 272 ? -37.054 -13.957 62.715 1.00 92.00 272 ILE A CA 1
ATOM 2194 C C . ILE A 1 272 ? -35.847 -14.314 63.588 1.00 92.00 272 ILE A C 1
ATOM 2196 O O . ILE A 1 272 ? -34.710 -14.183 63.144 1.00 92.00 272 ILE A O 1
ATOM 2200 N N . TYR A 1 273 ? -36.059 -14.749 64.828 1.00 95.25 273 TYR A N 1
ATOM 2201 C CA . TYR A 1 273 ? -34.977 -15.156 65.730 1.00 95.25 273 TYR A CA 1
ATOM 2202 C C . TYR A 1 273 ? -34.937 -16.676 65.890 1.00 95.25 273 TYR A C 1
ATOM 2204 O O . TYR A 1 273 ? -35.973 -17.338 65.894 1.00 95.25 273 TYR A O 1
ATOM 2212 N N . CYS A 1 274 ? -33.734 -17.237 66.020 1.00 95.69 274 CYS A N 1
ATOM 2213 C CA . CYS A 1 274 ? -33.535 -18.673 66.193 1.00 95.69 274 CYS A CA 1
ATOM 2214 C C . CYS A 1 274 ? -34.144 -19.142 67.516 1.00 95.69 274 CYS A C 1
ATOM 2216 O O . CYS A 1 274 ? -33.775 -18.582 68.549 1.00 95.69 274 CYS A O 1
ATOM 2218 N N . PRO A 1 275 ? -34.986 -20.190 67.525 1.00 94.50 275 PRO A N 1
ATOM 2219 C CA . PRO A 1 275 ? -35.563 -20.701 68.765 1.00 94.50 275 PRO A CA 1
ATOM 2220 C C . PRO A 1 275 ? -34.514 -21.307 69.707 1.00 94.50 275 PRO A C 1
ATOM 2222 O O . PRO A 1 275 ? -34.730 -21.313 70.912 1.00 94.50 275 PRO A O 1
ATOM 2225 N N . GLU A 1 276 ? -33.373 -21.777 69.189 1.00 96.69 276 GLU A N 1
ATOM 2226 C CA . GLU A 1 276 ? -32.326 -22.367 70.032 1.00 96.69 276 GLU A CA 1
ATOM 2227 C C . GLU A 1 276 ? -31.274 -21.378 70.524 1.00 96.69 276 GLU A C 1
ATOM 2229 O O . GLU A 1 276 ? -30.861 -21.457 71.676 1.00 96.69 276 GLU A O 1
ATOM 2234 N N . CYS A 1 277 ? -30.814 -20.453 69.678 1.00 96.62 277 CYS A N 1
ATOM 2235 C CA . CYS A 1 277 ? -29.696 -19.573 70.040 1.00 96.62 277 CYS A CA 1
ATOM 2236 C C . CYS A 1 277 ? -30.052 -18.081 70.088 1.00 96.62 277 CYS A C 1
ATOM 2238 O O . CYS A 1 277 ? -29.174 -17.261 70.346 1.00 96.62 277 CYS A O 1
ATOM 2240 N N . GLY A 1 278 ? -31.287 -17.698 69.747 1.00 95.31 278 GLY A N 1
ATOM 2241 C CA . GLY A 1 278 ? -31.721 -16.297 69.686 1.00 95.31 278 GLY A CA 1
ATOM 2242 C C . GLY A 1 278 ? -31.058 -15.454 68.588 1.00 95.31 278 GLY A C 1
ATOM 2243 O O . GLY A 1 278 ? -31.232 -14.240 68.561 1.00 95.31 278 GLY A O 1
ATOM 2244 N N . GLY A 1 279 ? -30.290 -16.061 67.677 1.00 94.75 279 GLY A N 1
ATOM 2245 C CA . GLY A 1 279 ? -29.626 -15.345 66.584 1.00 94.75 279 GLY A CA 1
ATOM 2246 C C . GLY A 1 279 ? -30.630 -14.872 65.524 1.00 94.75 279 GLY A C 1
ATOM 2247 O O . GLY A 1 279 ? -31.591 -15.595 65.266 1.00 94.75 279 GLY A O 1
ATOM 2248 N N . PRO A 1 280 ? -30.440 -13.699 64.897 1.00 94.31 280 PRO A N 1
ATOM 2249 C CA . PRO A 1 280 ? -31.311 -13.234 63.822 1.00 94.31 280 PRO A CA 1
ATOM 2250 C C . PRO A 1 280 ? -31.147 -14.112 62.575 1.00 94.31 280 PRO A C 1
ATOM 2252 O O . PRO A 1 280 ? -30.032 -14.459 62.184 1.00 94.31 280 PRO A O 1
ATOM 2255 N N . ILE A 1 281 ? -32.263 -14.462 61.947 1.00 94.25 281 ILE A N 1
ATOM 2256 C CA . ILE A 1 281 ? -32.341 -15.343 60.788 1.00 94.25 281 ILE A CA 1
ATOM 2257 C C . ILE A 1 281 ? -33.213 -14.699 59.705 1.00 94.25 281 ILE A C 1
ATOM 2259 O O . ILE A 1 281 ? -34.208 -14.027 59.986 1.00 94.25 281 ILE A O 1
ATOM 2263 N N . SER A 1 282 ? -32.829 -14.923 58.448 1.00 89.50 282 SER A N 1
ATOM 2264 C CA . SER A 1 282 ? -33.637 -14.564 57.284 1.00 89.50 282 SER A CA 1
ATOM 2265 C C . SER A 1 282 ? -34.753 -15.603 57.084 1.00 89.50 282 SER A C 1
ATOM 2267 O O . SER A 1 282 ? -34.455 -16.798 57.113 1.00 89.50 282 SER A O 1
ATOM 2269 N N . PRO A 1 283 ? -36.012 -15.197 56.840 1.00 85.38 283 PRO A N 1
ATOM 2270 C CA . PRO A 1 283 ? -37.170 -16.101 56.803 1.00 85.38 283 PRO A CA 1
ATOM 2271 C C . PRO A 1 283 ? -37.054 -17.251 55.791 1.00 85.38 283 PRO A C 1
ATOM 2273 O O . PRO A 1 283 ? -37.673 -18.291 55.980 1.00 85.38 283 PRO A O 1
ATOM 2276 N N . ASP A 1 284 ? -36.214 -17.100 54.765 1.00 87.69 284 ASP A N 1
ATOM 2277 C CA . ASP A 1 284 ? -36.048 -18.093 53.697 1.00 87.69 284 ASP A CA 1
ATOM 2278 C C . ASP A 1 284 ? -34.861 -19.053 53.907 1.00 87.69 284 ASP A C 1
ATOM 2280 O O . ASP A 1 284 ? -34.534 -19.844 53.019 1.00 87.69 284 ASP A O 1
ATOM 2284 N N . THR A 1 285 ? -34.156 -18.986 55.043 1.00 89.56 285 THR A N 1
ATOM 2285 C CA . THR A 1 285 ? -32.998 -19.866 55.276 1.00 89.56 285 THR A CA 1
ATOM 2286 C C . THR A 1 285 ? -33.404 -21.170 55.973 1.00 89.56 285 THR A C 1
ATOM 2288 O O . THR A 1 285 ? -34.090 -21.118 56.987 1.00 89.56 285 THR A O 1
ATOM 2291 N N . PRO A 1 286 ? -32.957 -22.348 55.493 1.00 92.50 286 PRO A N 1
ATOM 2292 C CA . PRO A 1 286 ? -33.353 -23.650 56.050 1.00 92.50 286 PRO A CA 1
ATOM 2293 C C . PRO A 1 286 ? -32.657 -24.018 57.375 1.00 92.50 286 PRO A C 1
ATOM 2295 O O . PRO A 1 286 ? -33.013 -25.009 58.015 1.00 92.50 286 PRO A O 1
ATOM 2298 N N . PHE A 1 287 ? -31.640 -23.261 57.788 1.00 95.81 287 PHE A N 1
ATOM 2299 C CA . PHE A 1 287 ? -30.898 -23.475 59.030 1.00 95.81 287 PHE A CA 1
ATOM 2300 C C . PHE A 1 287 ? -30.371 -22.151 59.583 1.00 95.81 287 PHE A C 1
ATOM 2302 O O . PHE A 1 287 ? -30.091 -21.214 58.834 1.00 95.81 287 PHE A O 1
ATOM 2309 N N . CYS A 1 288 ? -30.205 -22.082 60.902 1.00 95.56 288 CYS A N 1
ATOM 2310 C CA . CYS A 1 288 ? -29.589 -20.936 61.554 1.00 95.56 288 CYS A CA 1
ATOM 2311 C C . CYS A 1 288 ? -28.091 -20.884 61.233 1.00 95.56 288 CYS A C 1
ATOM 2313 O O . CYS A 1 288 ? -27.356 -21.834 61.502 1.00 95.56 288 CYS A O 1
ATOM 2315 N N . THR A 1 289 ? -27.612 -19.748 60.730 1.00 94.56 289 THR A N 1
ATOM 2316 C CA . THR A 1 289 ? -26.184 -19.539 60.445 1.00 94.56 289 THR A CA 1
ATOM 2317 C C . THR A 1 289 ? -25.321 -19.430 61.701 1.00 94.56 289 THR A C 1
ATOM 2319 O O . THR A 1 289 ? -24.105 -19.532 61.594 1.00 94.56 289 THR A O 1
ATOM 2322 N N . ASN A 1 290 ? -25.925 -19.213 62.876 1.00 95.50 290 ASN A N 1
ATOM 2323 C CA . ASN A 1 290 ? -25.189 -19.007 64.124 1.00 95.50 290 ASN A CA 1
ATOM 2324 C C . ASN A 1 290 ? -24.988 -20.304 64.928 1.00 95.50 290 ASN A C 1
ATOM 2326 O O . ASN A 1 290 ? -23.936 -20.484 65.527 1.00 95.50 290 ASN A O 1
ATOM 2330 N N . CYS A 1 291 ? -25.969 -21.215 64.935 1.00 96.06 291 CYS A N 1
ATOM 2331 C CA . CYS A 1 291 ? -25.891 -22.471 65.698 1.00 96.06 291 CYS A CA 1
ATOM 2332 C C . CYS A 1 291 ? -26.071 -23.748 64.861 1.00 96.06 291 CYS A C 1
ATOM 2334 O O . CYS A 1 291 ? -25.931 -24.843 65.393 1.00 96.06 291 CYS A O 1
ATOM 2336 N N . GLY A 1 292 ? -26.397 -23.642 63.568 1.00 94.56 292 GLY A N 1
ATOM 2337 C CA . GLY A 1 292 ? -26.626 -24.801 62.699 1.00 94.56 292 GLY A CA 1
ATOM 2338 C C . GLY A 1 292 ? -27.966 -25.517 62.907 1.00 94.56 292 GLY A C 1
ATOM 2339 O O . GLY A 1 292 ? -28.236 -26.495 62.213 1.00 94.56 292 GLY A O 1
ATOM 2340 N N . HIS A 1 293 ? -28.827 -25.038 63.814 1.00 95.38 293 HIS A N 1
ATOM 2341 C CA . HIS A 1 293 ? -30.148 -25.624 64.047 1.00 95.38 293 HIS A CA 1
ATOM 2342 C C . HIS A 1 293 ? -31.020 -25.533 62.786 1.00 95.38 293 HIS A C 1
ATOM 2344 O O . HIS A 1 293 ? -31.148 -24.462 62.182 1.00 95.38 293 HIS A O 1
ATOM 2350 N N . ARG A 1 294 ? -31.617 -26.658 62.382 1.00 95.19 294 ARG A N 1
ATOM 2351 C CA . ARG A 1 294 ? -32.483 -26.744 61.201 1.00 95.19 294 ARG A CA 1
ATOM 2352 C C . ARG A 1 294 ? -33.857 -26.175 61.535 1.00 95.19 294 ARG A C 1
ATOM 2354 O O . ARG A 1 294 ? -34.488 -26.606 62.493 1.00 95.19 294 ARG A O 1
ATOM 2361 N N . LEU A 1 295 ? -34.317 -25.216 60.742 1.00 90.88 295 LEU A N 1
ATOM 2362 C CA . LEU A 1 295 ? -35.620 -24.591 60.941 1.00 90.88 295 LEU A CA 1
ATOM 2363 C C . LEU A 1 295 ? -36.643 -25.459 60.211 1.00 90.88 295 LEU A C 1
ATOM 2365 O O . LEU A 1 295 ? -36.722 -25.446 58.983 1.00 90.88 295 LEU A O 1
ATOM 2369 N N . ASN A 1 296 ? -37.347 -26.299 60.967 1.00 77.62 296 ASN A N 1
ATOM 2370 C CA . ASN A 1 296 ? -38.457 -27.077 60.433 1.00 77.62 296 ASN A CA 1
ATOM 2371 C C . ASN A 1 296 ? -39.631 -26.114 60.242 1.00 77.62 296 ASN A C 1
ATOM 2373 O O . ASN A 1 296 ? -40.199 -25.643 61.225 1.00 77.62 296 ASN A O 1
ATOM 2377 N N . ASN A 1 297 ? -39.902 -25.773 58.984 1.00 59.84 297 ASN A N 1
ATOM 2378 C CA . ASN A 1 297 ? -41.058 -24.973 58.585 1.00 59.84 297 ASN A CA 1
ATOM 2379 C C . ASN A 1 297 ? -42.362 -25.748 58.805 1.00 59.84 297 ASN A C 1
ATOM 2381 O O . ASN A 1 297 ? -42.349 -26.972 58.531 1.00 59.84 297 ASN A O 1
#

Sequence (297 aa):
MILQNLYIIMSVLNLAIQILAILVLFILIILLGIVTLQKKLEPNCSKDFSIFSIINLACLMISLIIGIFVNIPFVEMNNTLFYLLLCISMEIYLFHKKSKWKFSLLTTILLCFSIIIWITDIILIFILWGDIESFIISAIVDILTSTIFIIIGIVILILLRNSAKENLSVKTYTKPFSIGIVILLIIKSLFMPILTITNLITHYGDFEYDENFYLIIYGIIFIKHLLLIIGIIFIAIGTLKTMYVPLIFSKDKGKKVILPRKETRYSPPIIIYCPECGGPISPDTPFCTNCGHRLNN

Mean predicted aligned error: 10.55 Å

Radius of gyration: 31.24 Å; Cα contacts (8 Å, |Δi|>4): 174; chains: 1; bounding box: 72×48×107 Å

pLDDT: mean 77.19, std 10.66, range [53.38, 96.69]

Foldseek 3Di:
DVLVVVLVVLVVVLVVLLVVLLVVLVVLLVVLVVLLVVLVPPPPNDPPSPPVVVVLSVQLVVLSVCCVVVVPPVLVSLVSSVLSLVVSLVVLVVPPVVCNVVVVVVSVVLVVVVVVLVVVLVVLCVVVPPDPVNLVVQLVSQLVVLVVLVVVLVVVLVVLVVVCVVDVLSVVLSVLQNVLSCLLSVLSSVLSNVLSVLVSCVVPPPPDDDSVSVVVNSVSSSVSSVSNSVSVVSNSSSVVVSSPPPPPVPPCVPPPPVVVVPCPPPDPQDWDADPPPRHTDRPPDQADPPPRHGDDD

Secondary structure (DSSP, 8-state):
-HHHHHHHHHHHHHHHHHHHHHHHHHHHHHHHHHHHHHHHTSTTS-TTS-HHHHHHHHHHHHHHHHHHHTT--HHHHHHHHHHHHHHHHHHHHTTSTTTHHHHHHHHHHHHHHHHHHHHHHHHHHHHTTTSHHHHHHHHHHHHHHHHHHHHHHHHHHHHHHHHHHH-HHHHHHHHHHHHHHHHHHHHHHHHHHHHHHHHHHHHH------HHHHHHHHHHHHHHHHHHHHHHHHHHHHHHHHHTS-GGGGTTTSS-----------PPP--EE-TTT--EE-TT-SB-TTT--B---